Protein AF-A0A1F4QVZ3-F1 (afdb_monomer_lite)

Sequence (287 aa):
MLAKPVPISSASQVTNVPSGDVEAINVQAAISELDTEKEAVANKSVDTALGTSDVLYPSQKAVKSYADSKLVGLLDYRGAYNASGNTYPASGGSGDAGAVLKGDMWVISVAGILSGAAIHIGDSLIANVDTPGQTAGNWNTLNANVAYVPEDQASKDASGGYAGLTALKLNLKNVLGTIINFFSTSSTAARTWTMPDKDGTVAMTSDITGANGYVFQTGGITLNGQIGVTVTHNKGDTSYLVKISPTGLTALGKVGDIAYVKSANTVVVYNSGQANLSADVELSAIA

Radius of gyration: 54.88 Å; chains: 1; bounding box: 119×47×148 Å

pLDDT: mean 82.8, std 15.23, range [45.38, 97.94]

Secondary structure (DSSP, 8-state):
-PPPPPPP-SGGG-----TT----SSHHHHHHHHHHHS--GGGEE--SS----SS-EE-HHHHHHHHHHHHTT--EEEEEEEGGGS---SS-SSSGGG---TTEEEEEEE-EEETTEEE-TT-EEEESSSS-TT-GGGEEEE--SPP-----GGGB-TTSSBTT-TT----EE-TTS--EE------SS----PPP-TTS--S-GGG-TT-TT-EEEEEEEEE-GGG-EEEE----SS-EEEEEEE----TT-----EEEEE-SSEEEEEESS-SSEEEEEEEEE--

Foldseek 3Di:
DPDDDDPDDDPVPPPDAPPPGQPDPDDVSSVVVVVVPDLDPVLEDCALPDDPDPRHDYDPNSPVSVVVVVCAQAADEQEEDECAVQADDCASDPDDRRWNAFNYKHAYCHWHAHPNRTGDHGKIKGAHHTSLGSDPVRIDIGDPDPPPPPDPVVQADPVRHGDDPVPPQPQPADPVRPDGDDDDDPDPDDDDDFAADPVRDTPCCVVVPPDAFAWQDKDKDWAAAAVWDKDFAQQQAQQKDKDKAWPDDDPPWDQADWDWDGDRGIITIHTNTHGRTMIMMTITGHD

Structure (mmCIF, N/CA/C/O backbone):
data_AF-A0A1F4QVZ3-F1
#
_entry.id   AF-A0A1F4QVZ3-F1
#
loop_
_atom_site.group_PDB
_atom_site.id
_atom_site.type_symbol
_atom_site.label_atom_id
_atom_site.label_alt_id
_atom_site.label_comp_id
_atom_site.label_asym_id
_atom_site.label_entity_id
_atom_site.label_seq_id
_atom_site.pdbx_PDB_ins_code
_atom_site.Cartn_x
_atom_site.Cartn_y
_atom_site.Cartn_z
_atom_site.occupancy
_atom_site.B_iso_or_equiv
_atom_site.auth_seq_id
_atom_site.auth_comp_id
_atom_site.auth_asym_id
_atom_site.auth_atom_id
_atom_site.pdbx_PDB_model_num
ATOM 1 N N . MET A 1 1 ? -63.976 -28.347 63.340 1.00 55.84 1 MET A N 1
ATOM 2 C CA . MET A 1 1 ? -63.175 -27.625 64.352 1.00 55.84 1 MET A CA 1
ATOM 3 C C . MET A 1 1 ? -61.773 -27.482 63.789 1.00 55.84 1 MET A C 1
ATOM 5 O O . MET A 1 1 ? -61.118 -28.499 63.619 1.00 55.84 1 MET A O 1
ATOM 9 N N . LEU A 1 2 ? -61.342 -26.275 63.408 1.00 48.34 2 LEU A N 1
ATOM 10 C CA . LEU A 1 2 ? -59.930 -26.064 63.081 1.00 48.34 2 LEU A CA 1
ATOM 11 C C . LEU A 1 2 ? -59.135 -26.154 64.386 1.00 48.34 2 LEU A C 1
ATOM 13 O O . LEU A 1 2 ? -59.463 -25.459 65.348 1.00 48.34 2 LEU A O 1
ATOM 17 N N . ALA A 1 3 ? -58.141 -27.040 64.435 1.00 62.50 3 ALA A N 1
ATOM 18 C CA . ALA A 1 3 ? -57.224 -27.113 65.562 1.00 62.50 3 ALA A CA 1
ATOM 19 C C . ALA A 1 3 ? -56.530 -25.753 65.710 1.00 62.50 3 ALA A C 1
ATOM 21 O O . ALA A 1 3 ? -55.955 -25.231 64.753 1.00 62.50 3 ALA A O 1
ATOM 22 N N . LYS A 1 4 ? -56.642 -25.155 66.898 1.00 69.50 4 LYS A N 1
ATOM 23 C CA . LYS A 1 4 ? -55.981 -23.889 67.212 1.00 69.50 4 LYS A CA 1
ATOM 24 C C . LYS A 1 4 ? -54.465 -24.102 67.068 1.00 69.50 4 LYS A C 1
ATOM 26 O O . LYS A 1 4 ? -53.973 -25.081 67.633 1.00 69.50 4 LYS A O 1
ATOM 31 N N . PRO A 1 5 ? -53.733 -23.239 66.337 1.00 71.19 5 PRO A N 1
ATOM 32 C CA . PRO A 1 5 ? -52.287 -23.375 66.198 1.00 71.19 5 PRO A CA 1
ATOM 33 C C . PRO A 1 5 ? -51.627 -23.464 67.576 1.00 71.19 5 PRO A C 1
ATOM 35 O O . PRO A 1 5 ? -51.929 -22.654 68.459 1.00 71.19 5 PRO A O 1
ATOM 38 N N . VAL A 1 6 ? -50.768 -24.467 67.770 1.00 75.75 6 VAL A N 1
ATOM 39 C CA . VAL A 1 6 ? -49.993 -24.626 69.005 1.00 75.75 6 VAL A CA 1
ATOM 40 C C . VAL A 1 6 ? -48.978 -23.481 69.058 1.00 75.75 6 VAL A C 1
ATOM 42 O O . VAL A 1 6 ? -48.233 -23.307 68.092 1.00 75.75 6 VAL A O 1
ATOM 45 N N . PRO A 1 7 ? -48.950 -22.674 70.133 1.00 75.75 7 PRO A N 1
ATOM 46 C CA . PRO A 1 7 ? -47.943 -21.636 70.292 1.00 75.75 7 PRO A CA 1
ATOM 47 C C . PRO A 1 7 ? -46.543 -22.249 70.250 1.00 75.75 7 PRO A C 1
ATOM 49 O O . PRO A 1 7 ? -46.303 -23.295 70.853 1.00 75.75 7 PRO A O 1
ATOM 52 N N . ILE A 1 8 ? -45.618 -21.586 69.560 1.00 72.50 8 ILE A N 1
ATOM 53 C CA . ILE A 1 8 ? -44.202 -21.953 69.585 1.00 72.50 8 ILE A CA 1
ATOM 54 C C . ILE A 1 8 ? -43.724 -21.793 71.035 1.00 72.50 8 ILE A C 1
ATOM 56 O O . ILE A 1 8 ? -43.847 -20.719 71.619 1.00 72.50 8 ILE A O 1
ATOM 60 N N . SER A 1 9 ? -43.249 -22.884 71.627 1.00 76.25 9 SER A N 1
ATOM 61 C CA . SER A 1 9 ? -42.946 -23.012 73.059 1.00 76.25 9 SER A CA 1
ATOM 62 C C . SER A 1 9 ? -41.460 -23.235 73.359 1.00 76.25 9 SER A C 1
ATOM 64 O O . SER A 1 9 ? -41.056 -23.160 74.517 1.00 76.25 9 SER A O 1
ATOM 66 N N . SER A 1 10 ? -40.630 -23.474 72.338 1.00 69.81 10 SER A N 1
ATOM 67 C CA . SER A 1 10 ? -39.171 -23.545 72.461 1.00 69.81 10 SER A CA 1
ATOM 68 C C . SER A 1 10 ? -38.467 -23.108 71.173 1.00 69.81 10 SER A C 1
ATOM 70 O O . SER A 1 10 ? -39.038 -23.189 70.084 1.00 69.81 10 SER A O 1
ATOM 72 N N . ALA A 1 11 ? -37.206 -22.673 71.286 1.00 62.31 11 ALA A N 1
ATOM 73 C CA . ALA A 1 11 ? -36.385 -22.268 70.139 1.00 62.31 11 ALA A CA 1
ATOM 74 C C . ALA A 1 11 ? -36.205 -23.404 69.112 1.00 62.31 11 ALA A C 1
ATOM 76 O O . ALA A 1 11 ? -36.190 -23.158 67.914 1.00 62.31 11 ALA A O 1
ATOM 77 N N . SER A 1 12 ? -36.194 -24.663 69.568 1.00 68.00 12 SER A N 1
ATOM 78 C CA . SER A 1 12 ? -36.119 -25.854 68.707 1.00 68.00 12 SER A CA 1
ATOM 79 C C . SER A 1 12 ? -37.333 -26.036 67.782 1.00 68.00 12 SER A C 1
ATOM 81 O O . SER A 1 12 ? -37.278 -26.863 66.875 1.00 68.00 12 SER A O 1
ATOM 83 N N . GLN A 1 13 ? -38.437 -25.317 68.018 1.00 75.69 13 GLN A N 1
ATOM 84 C CA . GLN A 1 13 ? -39.631 -25.330 67.165 1.00 75.69 13 GLN A CA 1
ATOM 85 C C . GLN A 1 13 ? -39.601 -24.232 66.084 1.00 75.69 13 GLN A C 1
ATOM 87 O O . GLN A 1 13 ? -40.502 -24.179 65.247 1.00 75.69 13 GLN A O 1
ATOM 92 N N . VAL A 1 14 ? -38.579 -23.367 66.082 1.00 70.75 14 VAL A N 1
ATOM 93 C CA . VAL A 1 14 ? -38.335 -22.377 65.026 1.00 70.75 14 VAL A CA 1
ATOM 94 C C . VAL A 1 14 ? -37.563 -23.062 63.901 1.00 70.75 14 VAL A C 1
ATOM 96 O O . VAL A 1 14 ? -36.369 -23.311 64.004 1.00 70.75 14 VAL A O 1
ATOM 99 N N . THR A 1 15 ? -38.256 -23.397 62.814 1.00 72.31 15 THR A N 1
ATOM 100 C CA . THR A 1 15 ? -37.663 -24.111 61.669 1.00 72.31 15 THR A CA 1
ATOM 101 C C . THR A 1 15 ? -36.992 -23.188 60.651 1.00 72.31 15 THR A C 1
ATOM 103 O O . THR A 1 15 ? -36.360 -23.673 59.719 1.00 72.31 15 THR A O 1
ATOM 106 N N . ASN A 1 16 ? -37.151 -21.869 60.795 1.00 68.75 16 ASN A N 1
ATOM 107 C CA . ASN A 1 16 ? -36.497 -20.867 59.959 1.00 68.75 16 ASN A CA 1
ATOM 108 C C . ASN A 1 16 ? -35.381 -20.206 60.775 1.00 68.75 16 ASN A C 1
ATOM 110 O O . ASN A 1 16 ? -35.641 -19.249 61.503 1.00 68.75 16 ASN A O 1
ATOM 114 N N . VAL A 1 17 ? -34.171 -20.756 60.695 1.00 66.94 17 VAL A N 1
ATOM 115 C CA . VAL A 1 17 ? -32.970 -20.177 61.311 1.00 66.94 17 VAL A CA 1
ATOM 116 C C . VAL A 1 17 ? -32.340 -19.220 60.285 1.00 66.94 17 VAL A C 1
ATOM 118 O O . VAL A 1 17 ? -32.079 -19.655 59.161 1.00 66.94 17 VAL A O 1
ATOM 121 N N . PRO A 1 18 ? -32.155 -17.924 60.601 1.00 70.44 18 PRO A N 1
ATOM 122 C CA . PRO A 1 18 ? -31.388 -16.995 59.774 1.00 70.44 18 PRO A CA 1
ATOM 123 C C . PRO A 1 18 ? -29.976 -17.517 59.480 1.00 70.44 18 PRO A C 1
ATOM 125 O O . PRO A 1 18 ? -29.417 -18.312 60.232 1.00 70.44 18 PRO A O 1
ATOM 128 N N . SER A 1 19 ? -29.393 -17.070 58.369 1.00 69.38 19 SER A N 1
ATOM 129 C CA . SER A 1 19 ? -28.000 -17.376 58.036 1.00 69.38 19 SER A CA 1
ATOM 130 C C . SER A 1 19 ? -27.074 -16.668 59.028 1.00 69.38 19 SER A C 1
ATOM 132 O O . SER A 1 19 ? -26.807 -15.490 58.838 1.00 69.38 19 SER A O 1
ATOM 134 N N . GLY A 1 20 ? -26.580 -17.385 60.038 1.00 69.56 20 GLY A N 1
ATOM 135 C CA . GLY A 1 20 ? -25.756 -16.815 61.115 1.00 69.56 20 GLY A CA 1
ATOM 136 C C . GLY A 1 20 ? -25.850 -17.566 62.444 1.00 69.56 20 GLY A C 1
ATOM 137 O O . GLY A 1 20 ? -24.970 -17.400 63.278 1.00 69.56 20 GLY A O 1
ATOM 138 N N . ASP A 1 21 ? -26.855 -18.444 62.588 1.00 70.25 21 ASP A N 1
ATOM 139 C CA . ASP A 1 21 ? -27.358 -18.928 63.882 1.00 70.25 21 ASP A CA 1
ATOM 140 C C . ASP A 1 21 ? -27.895 -17.762 64.740 1.00 70.25 21 ASP A C 1
ATOM 142 O O . ASP A 1 21 ? -27.495 -16.617 64.593 1.00 70.25 21 ASP A O 1
ATOM 146 N N . VAL A 1 22 ? -28.902 -18.011 65.581 1.00 73.31 22 VAL A N 1
ATOM 147 C CA . VAL A 1 22 ? -29.503 -16.945 66.405 1.00 73.31 22 VAL A CA 1
ATOM 148 C C . VAL A 1 22 ? -28.825 -16.958 67.768 1.00 73.31 22 VAL A C 1
ATOM 150 O O . VAL A 1 22 ? -29.136 -17.823 68.589 1.00 73.31 22 VAL A O 1
ATOM 153 N N . GLU A 1 23 ? -27.930 -16.005 68.029 1.00 78.62 23 GLU A N 1
ATOM 154 C CA . GLU A 1 23 ? -27.305 -15.826 69.349 1.00 78.62 23 GLU A CA 1
ATOM 155 C C . GLU A 1 23 ? -28.261 -15.129 70.337 1.00 78.62 23 GLU A C 1
ATOM 157 O O . GLU A 1 23 ? -28.070 -15.139 71.560 1.00 78.62 23 GLU A O 1
ATOM 162 N N . ALA A 1 24 ? -29.343 -14.526 69.837 1.00 82.56 24 ALA A N 1
ATOM 163 C CA . ALA A 1 24 ? -30.337 -13.868 70.663 1.00 82.56 24 ALA A CA 1
ATOM 164 C C . ALA A 1 24 ? -31.128 -14.811 71.590 1.00 82.56 24 ALA A C 1
ATOM 166 O O . ALA A 1 24 ? -31.865 -15.707 71.182 1.00 82.56 24 ALA A O 1
ATOM 167 N N . ILE A 1 25 ? -31.111 -14.480 72.882 1.00 85.69 25 ILE A N 1
ATOM 168 C CA . ILE A 1 25 ? -31.817 -15.211 73.948 1.00 85.69 25 ILE A CA 1
ATOM 169 C C . ILE A 1 25 ? -33.280 -14.776 74.162 1.00 85.69 25 ILE A C 1
ATOM 171 O O . ILE A 1 25 ? -33.965 -15.292 75.045 1.00 85.69 25 ILE A O 1
ATOM 175 N N . ASN A 1 26 ? -33.767 -13.782 73.413 1.00 83.81 26 ASN A N 1
ATOM 176 C CA . ASN A 1 26 ? -35.145 -13.293 73.494 1.00 83.81 26 ASN A CA 1
ATOM 177 C C . ASN A 1 26 ? -35.624 -12.700 72.157 1.00 83.81 26 ASN A C 1
ATOM 179 O O . ASN A 1 26 ? -34.825 -12.406 71.272 1.00 83.81 26 ASN A O 1
ATOM 183 N N . VAL A 1 27 ? -36.940 -12.490 72.030 1.00 83.62 27 VAL A N 1
ATOM 184 C CA . VAL A 1 27 ? -37.578 -12.016 70.786 1.00 83.62 27 VAL A CA 1
ATOM 185 C C . VAL A 1 27 ? -37.054 -10.649 70.346 1.00 83.62 27 VAL A C 1
ATOM 187 O O . VAL A 1 27 ? -36.832 -10.436 69.159 1.00 83.62 27 VAL A O 1
ATOM 190 N N . GLN A 1 28 ? -36.841 -9.723 71.284 1.00 87.94 28 GLN A N 1
ATOM 191 C CA . GLN A 1 28 ? -36.381 -8.378 70.945 1.00 87.94 28 GLN A CA 1
ATOM 192 C C . GLN A 1 28 ? -34.948 -8.395 70.403 1.00 87.94 28 GLN A C 1
ATOM 194 O O . GLN A 1 28 ? -34.665 -7.722 69.415 1.00 87.94 28 GLN A O 1
ATOM 199 N N . ALA A 1 29 ? -34.071 -9.186 71.021 1.00 85.38 29 ALA A N 1
ATOM 200 C CA . ALA A 1 29 ? -32.702 -9.388 70.571 1.00 85.38 29 ALA A CA 1
ATOM 201 C C . ALA A 1 29 ? -32.662 -10.085 69.203 1.00 85.38 29 ALA A C 1
ATOM 203 O O . ALA A 1 29 ? -31.920 -9.641 68.336 1.00 85.38 29 ALA A O 1
ATOM 204 N N . ALA A 1 30 ? -33.522 -11.083 68.969 1.00 83.44 30 ALA A N 1
ATOM 205 C CA . ALA A 1 30 ? -33.565 -11.812 67.699 1.00 83.44 30 ALA A CA 1
ATOM 206 C C . ALA A 1 30 ? -34.008 -10.911 66.537 1.00 83.44 30 ALA A C 1
ATOM 208 O O . ALA A 1 30 ? -33.510 -11.025 65.421 1.00 83.44 30 ALA A O 1
ATOM 209 N N . ILE A 1 31 ? -34.925 -9.976 66.804 1.00 84.94 31 ILE A N 1
ATOM 210 C CA . ILE A 1 31 ? -35.331 -8.961 65.826 1.00 84.94 31 ILE A CA 1
ATOM 211 C C . ILE A 1 31 ? -34.167 -8.010 65.512 1.00 84.94 31 ILE A C 1
ATOM 213 O O . ILE A 1 31 ? -33.954 -7.695 64.346 1.00 84.94 31 ILE A O 1
ATOM 217 N N . SER A 1 32 ? -33.416 -7.555 66.521 1.00 86.62 32 SER A N 1
ATOM 218 C CA . SER A 1 32 ? -32.280 -6.640 66.329 1.00 86.62 32 SER A CA 1
ATOM 219 C C . SER A 1 32 ? -31.093 -7.288 65.611 1.00 86.62 32 SER A C 1
ATOM 221 O O . SER A 1 32 ? -30.463 -6.645 64.775 1.00 86.62 32 SER A O 1
ATOM 223 N N . GLU A 1 33 ? -30.803 -8.549 65.918 1.00 86.56 33 GLU A N 1
ATOM 224 C CA . GLU A 1 33 ? -29.776 -9.354 65.249 1.00 86.56 33 GLU A CA 1
ATOM 225 C C . GLU A 1 33 ? -30.101 -9.505 63.757 1.00 86.56 33 GLU A C 1
ATOM 227 O O . GLU A 1 33 ? -29.330 -9.064 62.907 1.00 86.56 33 GLU A O 1
ATOM 232 N N . LEU A 1 34 ? -31.318 -9.957 63.436 1.00 84.50 34 LEU A N 1
ATOM 233 C CA . LEU A 1 34 ? -31.791 -10.080 62.055 1.00 84.50 34 LEU A CA 1
ATOM 234 C C . LEU A 1 34 ? -31.784 -8.741 61.291 1.00 84.50 34 LEU A C 1
ATOM 236 O O . LEU A 1 34 ? -31.535 -8.708 60.086 1.00 84.50 34 LEU A O 1
ATOM 240 N N . ASP A 1 35 ? -32.082 -7.629 61.970 1.00 85.50 35 ASP A N 1
ATOM 241 C CA . ASP A 1 35 ? -32.039 -6.283 61.380 1.00 85.50 35 ASP A CA 1
ATOM 242 C C . ASP A 1 35 ? -30.607 -5.824 61.065 1.00 85.50 35 ASP A C 1
ATOM 244 O O . ASP A 1 35 ? -30.411 -5.054 60.127 1.00 85.50 35 ASP A O 1
ATOM 248 N N . THR A 1 36 ? -29.624 -6.324 61.819 1.00 84.62 36 THR A N 1
ATOM 249 C CA . THR A 1 36 ? -28.197 -6.010 61.657 1.00 84.62 36 THR A CA 1
ATOM 250 C C . THR A 1 36 ? -27.553 -6.843 60.549 1.00 84.62 36 THR A C 1
ATOM 252 O O . THR A 1 36 ? -26.732 -6.328 59.796 1.00 84.62 36 THR A O 1
ATOM 255 N N . GLU A 1 37 ? -27.923 -8.118 60.430 1.00 84.62 37 GLU A N 1
ATOM 256 C CA . GLU A 1 37 ? -27.329 -9.040 59.451 1.00 84.62 37 GLU A CA 1
ATOM 257 C C . GLU A 1 37 ? -27.886 -8.878 58.035 1.00 84.62 37 GLU A C 1
ATOM 259 O O . GLU A 1 37 ? -27.214 -9.194 57.051 1.00 84.62 37 GLU A O 1
ATOM 264 N N . LYS A 1 38 ? -29.128 -8.402 57.900 1.00 85.31 38 LYS A N 1
ATOM 265 C CA . LYS A 1 38 ? -29.750 -8.245 56.583 1.00 85.31 38 LYS A CA 1
ATOM 266 C C . LYS A 1 38 ? -29.088 -7.122 55.776 1.00 85.31 38 LYS A C 1
ATOM 268 O O . LYS A 1 38 ? -28.801 -6.038 56.283 1.00 85.31 38 LYS A O 1
ATOM 273 N N . GLU A 1 39 ? -28.976 -7.322 54.464 1.00 90.06 39 GLU A N 1
ATOM 274 C CA . GLU A 1 39 ? -28.639 -6.229 53.550 1.00 90.06 39 GLU A CA 1
ATOM 275 C C . GLU A 1 39 ? -29.751 -5.167 53.556 1.00 90.06 39 GLU A C 1
ATOM 277 O O . GLU A 1 39 ? -30.915 -5.429 53.228 1.00 90.06 39 GLU A O 1
ATOM 282 N N . ALA A 1 40 ? -29.399 -3.938 53.927 1.00 91.00 40 ALA A N 1
ATOM 283 C CA . ALA A 1 40 ? -30.351 -2.841 53.976 1.00 91.00 40 ALA A CA 1
ATOM 284 C C . ALA A 1 40 ? -30.718 -2.373 52.561 1.00 91.00 40 ALA A C 1
ATOM 286 O O . ALA A 1 40 ? -29.899 -1.775 51.873 1.00 91.00 40 ALA A O 1
ATOM 287 N N . VAL A 1 41 ? -31.988 -2.527 52.164 1.00 92.44 41 VAL A N 1
ATOM 288 C CA . VAL A 1 41 ? -32.506 -2.081 50.850 1.00 92.44 41 VAL A CA 1
ATOM 289 C C . VAL A 1 41 ? -32.176 -0.611 50.544 1.00 92.44 41 VAL A C 1
ATOM 291 O O . VAL A 1 41 ? -31.971 -0.262 49.384 1.00 92.44 41 VAL A O 1
ATOM 294 N N . ALA A 1 42 ? -32.084 0.241 51.571 1.00 93.62 42 ALA A N 1
ATOM 295 C CA . ALA A 1 42 ? -31.692 1.646 51.446 1.00 93.62 42 ALA A CA 1
ATOM 296 C C . ALA A 1 42 ? -30.255 1.852 50.921 1.00 93.62 42 ALA A C 1
ATOM 298 O O . ALA A 1 42 ? -29.975 2.885 50.319 1.00 93.62 42 ALA A O 1
ATOM 299 N N . ASN A 1 43 ? -29.366 0.872 51.100 1.00 95.00 43 ASN A N 1
ATOM 300 C CA . ASN A 1 43 ? -27.979 0.906 50.630 1.00 95.00 43 ASN A CA 1
ATOM 301 C C . ASN A 1 43 ? -27.829 0.406 49.182 1.00 95.00 43 ASN A C 1
ATOM 303 O O . ASN A 1 43 ? -26.737 0.458 48.611 1.00 95.00 43 ASN A O 1
ATOM 307 N N . LYS A 1 44 ? -28.918 -0.059 48.557 1.00 96.31 44 LYS A N 1
ATOM 308 C CA . LYS A 1 44 ? -28.911 -0.456 47.151 1.00 96.31 44 LYS A CA 1
ATOM 309 C C . LYS A 1 44 ? -28.770 0.773 46.257 1.00 96.31 44 LYS A C 1
ATOM 311 O O . LYS A 1 44 ? -29.688 1.582 46.143 1.00 96.31 44 LYS A O 1
ATOM 316 N N . SER A 1 45 ? -27.655 0.861 45.542 1.00 96.44 45 SER A N 1
ATOM 317 C CA . SER A 1 45 ? -27.394 1.938 44.592 1.00 96.44 45 SER A CA 1
ATOM 318 C C . SER A 1 45 ? -27.822 1.572 43.167 1.00 96.44 45 SER A C 1
ATOM 320 O O . SER A 1 45 ? -27.583 0.468 42.666 1.00 96.44 45 SER A O 1
ATOM 322 N N . VAL A 1 46 ? -28.449 2.527 42.483 1.00 95.75 46 VAL A N 1
ATOM 323 C CA . VAL A 1 46 ? -28.718 2.479 41.034 1.00 95.75 46 VAL A CA 1
ATOM 324 C C . VAL A 1 46 ? -27.820 3.436 40.250 1.00 95.75 46 VAL A C 1
ATOM 326 O O . VAL A 1 46 ? -27.992 3.567 39.040 1.00 95.75 46 VAL A O 1
ATOM 329 N N . ASP A 1 47 ? -26.876 4.088 40.930 1.00 94.81 47 ASP A N 1
ATOM 330 C CA . ASP A 1 47 ? -25.927 4.996 40.301 1.00 94.81 47 ASP A CA 1
ATOM 331 C C . ASP A 1 47 ? -24.970 4.218 39.394 1.00 94.81 47 ASP A C 1
ATOM 333 O O . ASP A 1 47 ? -24.373 3.218 39.790 1.00 94.81 47 ASP A O 1
ATOM 337 N N . THR A 1 48 ? -24.837 4.679 38.157 1.00 94.62 48 THR A N 1
ATOM 338 C CA . THR A 1 48 ? -23.941 4.100 37.157 1.00 94.62 48 THR A CA 1
ATOM 339 C C . THR A 1 48 ? -22.501 4.571 37.328 1.00 94.62 48 THR A C 1
ATOM 341 O O . THR A 1 48 ? -21.599 3.977 36.748 1.00 94.62 48 THR A O 1
ATOM 344 N N . ALA A 1 49 ? -22.253 5.628 38.103 1.00 93.06 49 ALA A N 1
ATOM 345 C CA . ALA A 1 49 ? -20.914 5.999 38.532 1.00 93.06 49 ALA A CA 1
ATOM 346 C C . ALA A 1 49 ? -20.543 5.175 39.774 1.00 93.06 49 ALA A C 1
ATOM 348 O O . ALA A 1 49 ? -20.811 5.574 40.905 1.00 93.06 49 ALA A O 1
ATOM 349 N N . LEU A 1 50 ? -19.939 4.000 39.565 1.00 92.00 50 LEU A N 1
ATOM 350 C CA . LEU A 1 50 ? -19.481 3.175 40.684 1.00 92.00 50 LEU A CA 1
ATOM 351 C C . LEU A 1 50 ? -18.433 3.950 41.500 1.00 92.00 50 LEU A C 1
ATOM 353 O O . LEU A 1 50 ? -17.403 4.366 40.969 1.00 92.00 50 LEU A O 1
ATOM 357 N N . GLY A 1 51 ? -18.735 4.175 42.779 1.00 89.88 51 GLY A N 1
ATOM 358 C CA . GLY A 1 51 ? -17.848 4.837 43.736 1.00 89.88 51 GLY A CA 1
ATOM 359 C C . GLY A 1 51 ? -17.011 3.847 44.551 1.00 89.88 51 GLY A C 1
ATOM 360 O O . GLY A 1 51 ? -16.994 2.651 44.279 1.00 89.88 51 GLY A O 1
ATOM 361 N N . THR A 1 52 ? -16.348 4.345 45.593 1.00 93.00 52 THR A N 1
ATOM 362 C CA . THR A 1 52 ? -15.511 3.562 46.525 1.00 93.00 52 THR A CA 1
ATOM 363 C C . THR A 1 52 ? -16.193 3.355 47.884 1.00 93.00 52 THR A C 1
ATOM 365 O O . THR A 1 52 ? -15.538 3.406 48.919 1.00 93.00 52 THR A O 1
ATOM 368 N N . SER A 1 53 ? -17.525 3.260 47.911 1.00 93.69 53 SER A N 1
ATOM 369 C CA . SER A 1 53 ? -18.282 3.136 49.163 1.00 93.69 53 SER A CA 1
ATOM 370 C C . SER A 1 53 ? -18.190 1.718 49.722 1.00 93.69 53 SER A C 1
ATOM 372 O O . SER A 1 53 ? -18.457 0.770 48.993 1.00 93.69 53 SER A O 1
ATOM 374 N N . ASP A 1 54 ? -17.929 1.599 51.025 1.00 92.25 54 ASP A N 1
ATOM 375 C CA . ASP A 1 54 ? -18.036 0.331 51.765 1.00 92.25 54 ASP A CA 1
ATOM 376 C C . ASP A 1 54 ? -19.464 0.061 52.287 1.00 92.25 54 ASP A C 1
ATOM 378 O O . ASP A 1 54 ? -19.721 -0.962 52.915 1.00 92.25 54 ASP A O 1
ATOM 382 N N . VAL A 1 55 ? -20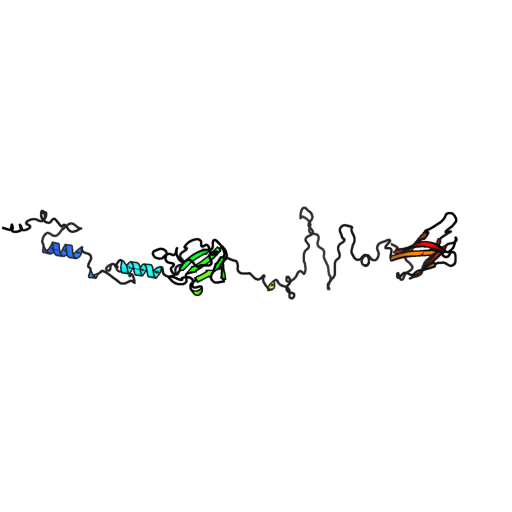.402 0.992 52.063 1.00 92.50 55 VAL A N 1
ATOM 383 C CA . VAL A 1 55 ? -21.789 0.918 52.563 1.00 92.50 55 VAL A CA 1
ATOM 384 C C . VAL A 1 55 ? -22.769 0.602 51.439 1.00 92.50 55 VAL A C 1
ATOM 386 O O . VAL A 1 55 ? -23.691 -0.191 51.623 1.00 92.50 55 VAL A O 1
ATOM 389 N N . LEU A 1 56 ? -22.599 1.243 50.281 1.00 95.56 56 LEU A N 1
ATOM 390 C CA . LEU A 1 56 ? -23.497 1.078 49.144 1.00 95.56 56 LEU A CA 1
ATOM 391 C C . LEU A 1 56 ? -23.105 -0.133 48.301 1.00 95.56 56 LEU A C 1
ATOM 393 O O . LEU A 1 56 ? -21.944 -0.291 47.938 1.00 95.56 56 LEU A O 1
ATOM 397 N N . TYR A 1 57 ? -24.099 -0.910 47.879 1.00 94.31 57 TYR A N 1
ATOM 398 C CA . TYR A 1 57 ? -23.913 -2.000 46.924 1.00 94.31 57 TYR A CA 1
ATOM 399 C C . TYR A 1 57 ? -24.662 -1.699 45.617 1.00 94.31 57 TYR A C 1
ATOM 401 O O . TYR A 1 57 ? -25.839 -1.315 45.640 1.00 94.31 57 TYR A O 1
ATOM 409 N N . PRO A 1 58 ? -24.017 -1.831 44.445 1.00 96.44 58 PRO A N 1
ATOM 410 C CA . PRO A 1 58 ? -24.648 -1.486 43.183 1.00 96.44 58 PRO A CA 1
ATOM 411 C C . PRO A 1 58 ? -25.632 -2.572 42.736 1.00 96.44 58 PRO A C 1
ATOM 413 O O . PRO A 1 58 ? -25.411 -3.771 42.890 1.00 96.44 58 PRO A O 1
ATOM 416 N N . SER A 1 59 ? -26.726 -2.158 42.107 1.00 96.38 59 SER A N 1
ATOM 417 C CA . SER A 1 59 ? -27.590 -3.080 41.369 1.00 96.38 59 SER A CA 1
ATOM 418 C C . SER A 1 59 ? -26.869 -3.657 40.142 1.00 96.38 59 SER A C 1
ATOM 420 O O . SER A 1 59 ? -26.013 -3.000 39.551 1.00 96.38 59 SER A O 1
ATOM 422 N N . GLN A 1 60 ? -27.277 -4.842 39.670 1.00 97.25 60 GLN A N 1
ATOM 423 C CA . GLN A 1 60 ? -26.764 -5.408 38.409 1.00 97.25 60 GLN A CA 1
ATOM 424 C C . GLN A 1 60 ? -26.886 -4.427 37.232 1.00 97.25 60 GLN A C 1
ATOM 426 O O . GLN A 1 60 ? -25.986 -4.341 36.403 1.00 97.25 60 GLN A O 1
ATOM 431 N N . LYS A 1 61 ? -27.974 -3.644 37.185 1.00 96.00 61 LYS A N 1
ATOM 432 C CA . LYS A 1 61 ? -28.181 -2.607 36.167 1.00 96.00 61 LYS A CA 1
ATOM 433 C C . LYS A 1 61 ? -27.115 -1.511 36.242 1.00 96.00 61 LYS A C 1
ATOM 435 O O . LYS A 1 61 ? -26.584 -1.133 35.206 1.00 96.00 61 LYS A O 1
ATOM 440 N N . ALA A 1 62 ? -26.796 -1.026 37.443 1.00 96.62 62 ALA A N 1
ATOM 441 C CA . ALA A 1 62 ? -25.750 -0.025 37.650 1.00 96.62 62 ALA A CA 1
ATOM 442 C C . ALA A 1 62 ? -24.383 -0.532 37.172 1.00 96.62 62 ALA A C 1
ATOM 444 O O . ALA A 1 62 ? -23.714 0.146 36.395 1.00 96.62 62 ALA A O 1
ATOM 445 N N . VAL A 1 63 ? -24.015 -1.756 37.569 1.00 96.56 63 VAL A N 1
ATOM 446 C CA . VAL A 1 63 ? -22.751 -2.387 37.157 1.00 96.56 63 VAL A CA 1
ATOM 447 C C . VAL A 1 63 ? -22.701 -2.602 35.646 1.00 96.56 63 VAL A C 1
ATOM 449 O O . VAL A 1 63 ? -21.694 -2.270 35.025 1.00 96.56 63 VAL A O 1
ATOM 452 N N . LYS A 1 64 ? -23.785 -3.104 35.038 1.00 94.31 64 LYS A N 1
ATOM 453 C CA . LYS A 1 64 ? -23.851 -3.314 33.587 1.00 94.31 64 LYS A CA 1
ATOM 454 C C . LYS A 1 64 ? -23.681 -1.996 32.835 1.00 94.31 64 LYS A C 1
ATOM 456 O O . LYS A 1 64 ? -22.807 -1.902 31.987 1.00 94.31 64 LYS A O 1
ATOM 461 N N . SER A 1 65 ? -24.455 -0.970 33.186 1.00 93.56 65 SER A N 1
ATOM 462 C CA . SER A 1 65 ? -24.351 0.343 32.545 1.00 93.56 65 SER A CA 1
ATOM 463 C C . SER A 1 65 ? -22.964 0.962 32.713 1.00 93.56 65 SER A C 1
ATOM 465 O O . SER A 1 65 ? -22.439 1.541 31.765 1.00 93.56 65 SER A O 1
ATOM 467 N N . TYR A 1 66 ? -22.355 0.832 33.898 1.00 94.44 66 TYR A N 1
ATOM 468 C CA . TYR A 1 66 ? -20.978 1.266 34.117 1.00 94.44 66 TYR A CA 1
ATOM 469 C C . TYR A 1 66 ? -20.021 0.553 33.158 1.00 94.44 66 TYR A C 1
ATOM 471 O O . TYR A 1 66 ? -19.302 1.223 32.420 1.00 94.44 66 TYR A O 1
ATOM 479 N N . ALA A 1 67 ? -20.039 -0.782 33.129 1.00 93.56 67 ALA A N 1
ATOM 480 C CA . ALA A 1 67 ? -19.158 -1.581 32.281 1.00 93.56 67 ALA A CA 1
ATOM 481 C C . ALA A 1 67 ? -19.366 -1.279 30.789 1.00 93.56 67 ALA A C 1
ATOM 483 O O . ALA A 1 67 ? -18.398 -0.958 30.102 1.00 93.56 67 ALA A O 1
ATOM 484 N N . ASP A 1 68 ? -20.616 -1.277 30.316 1.00 89.12 68 ASP A N 1
ATOM 485 C CA . ASP A 1 68 ? -20.966 -0.939 28.934 1.00 89.12 68 ASP A CA 1
ATOM 486 C C . ASP A 1 68 ? -20.417 0.449 28.564 1.00 89.12 68 ASP A C 1
ATOM 488 O O . ASP A 1 68 ? -19.788 0.606 27.521 1.00 89.12 68 ASP A O 1
ATOM 492 N N . SER A 1 69 ? -20.561 1.447 29.451 1.00 89.12 69 SER A N 1
ATOM 493 C CA . SER A 1 69 ? -20.061 2.809 29.208 1.00 89.12 69 SER A CA 1
ATOM 494 C C . SER A 1 69 ? -18.539 2.891 29.056 1.00 89.12 69 SER A C 1
ATOM 496 O O . SER A 1 69 ? -18.042 3.785 28.371 1.00 89.12 69 SER A O 1
ATOM 498 N N . LYS A 1 70 ? -17.785 1.976 29.683 1.00 89.94 70 LYS A N 1
ATOM 499 C CA . LYS A 1 70 ? -16.318 1.917 29.570 1.00 89.94 70 LYS A CA 1
ATOM 500 C C . LYS A 1 70 ? -15.845 1.200 28.314 1.00 89.94 70 LYS A C 1
ATOM 502 O O . LYS A 1 70 ? -14.698 1.386 27.925 1.00 89.94 70 LYS A O 1
ATOM 507 N N . LEU A 1 71 ? -16.712 0.404 27.699 1.00 87.12 71 LEU A N 1
ATOM 508 C CA . LEU A 1 71 ? -16.398 -0.418 26.535 1.00 87.12 71 LEU A CA 1
ATOM 509 C C . LEU A 1 71 ? -16.837 0.232 25.212 1.00 87.12 71 LEU A C 1
ATOM 511 O O . LEU A 1 71 ? -16.550 -0.304 24.145 1.00 87.12 71 LEU A O 1
ATOM 515 N N . VAL A 1 72 ? -17.484 1.404 25.250 1.00 83.25 72 VAL A N 1
ATOM 516 C CA . VAL A 1 72 ? -17.935 2.105 24.038 1.00 83.25 72 VAL A CA 1
ATOM 517 C C . VAL A 1 72 ? -16.751 2.557 23.183 1.00 83.25 72 VAL A C 1
ATOM 519 O O . VAL A 1 72 ? -15.930 3.370 23.609 1.00 83.25 72 VAL A O 1
ATOM 522 N N . GLY A 1 73 ? -16.721 2.100 21.929 1.00 82.94 73 GLY A N 1
ATOM 523 C CA . GLY A 1 73 ? -15.770 2.564 20.919 1.00 82.94 73 GLY A CA 1
ATOM 524 C C . GLY A 1 73 ? -14.339 2.056 21.096 1.00 82.94 73 GLY A C 1
ATOM 525 O O . GLY A 1 73 ? -13.443 2.570 20.425 1.00 82.94 73 GLY A O 1
ATOM 526 N N . LEU A 1 74 ? -14.114 1.067 21.970 1.00 92.25 74 LEU A N 1
ATOM 527 C CA . LEU A 1 74 ? -12.884 0.277 21.937 1.00 92.25 74 LEU A CA 1
ATOM 528 C C . LEU A 1 74 ? -12.828 -0.506 20.623 1.00 92.25 74 LEU A C 1
ATOM 530 O O . LEU A 1 74 ? -13.857 -0.925 20.099 1.00 92.25 74 LEU A O 1
ATOM 534 N N . LEU A 1 75 ? -11.620 -0.716 20.100 1.00 95.25 75 LEU A N 1
ATOM 535 C CA . LEU A 1 75 ? -11.447 -1.578 18.937 1.00 95.25 75 LEU A CA 1
ATOM 536 C C . LEU A 1 75 ? -11.602 -3.044 19.352 1.00 95.25 75 LEU A C 1
ATOM 538 O O . LEU A 1 75 ? -10.820 -3.537 20.167 1.00 95.25 75 LEU A O 1
ATOM 542 N N . ASP A 1 76 ? -12.582 -3.732 18.771 1.00 94.88 76 ASP A N 1
ATOM 543 C CA . ASP A 1 76 ? -12.840 -5.159 18.980 1.00 94.88 76 ASP A CA 1
ATOM 544 C C . ASP A 1 76 ? -12.517 -5.926 17.691 1.00 94.88 76 ASP A C 1
ATOM 546 O O . ASP A 1 76 ? -13.155 -5.734 16.657 1.00 94.88 76 ASP A O 1
ATOM 550 N N . TYR A 1 77 ? -11.499 -6.787 17.726 1.00 96.75 77 TYR A N 1
ATOM 551 C CA . TYR A 1 77 ? -11.120 -7.583 16.563 1.00 96.75 77 TYR A CA 1
ATOM 552 C C . TYR A 1 77 ? -12.091 -8.751 16.347 1.00 96.75 77 TYR A C 1
ATOM 554 O O . TYR A 1 77 ? -12.088 -9.738 17.081 1.00 96.75 77 TYR A O 1
ATOM 562 N N . ARG A 1 78 ? -12.872 -8.667 15.269 1.00 97.25 78 ARG A N 1
ATOM 563 C CA . ARG A 1 78 ? -13.926 -9.622 14.897 1.00 97.25 78 ARG A CA 1
ATOM 564 C C . ARG A 1 78 ? -13.466 -10.723 13.942 1.00 97.25 78 ARG A C 1
ATOM 566 O O . ARG A 1 78 ? -14.254 -11.595 13.579 1.00 97.25 78 ARG A O 1
ATOM 573 N N . GLY A 1 79 ? -12.197 -10.706 13.535 1.00 97.25 79 GLY A N 1
ATOM 574 C CA . GLY A 1 79 ? -11.611 -11.709 12.651 1.00 97.25 79 GLY A CA 1
ATOM 575 C C . GLY A 1 79 ? -11.420 -11.242 11.208 1.00 97.25 79 GLY A C 1
ATOM 576 O O . GLY A 1 79 ? -11.333 -10.051 10.906 1.00 97.25 79 GLY A O 1
ATOM 577 N N . ALA A 1 80 ? -11.324 -12.223 10.313 1.00 97.19 80 ALA A N 1
ATOM 578 C CA . ALA A 1 80 ? -11.106 -12.008 8.890 1.00 97.19 80 ALA A CA 1
ATOM 579 C C . ALA A 1 80 ? -12.418 -11.703 8.144 1.00 97.19 80 ALA A C 1
ATOM 581 O O . ALA A 1 80 ? -13.435 -12.347 8.398 1.00 97.19 80 ALA A O 1
ATOM 582 N N . TYR A 1 81 ? -12.384 -10.785 7.174 1.00 97.94 81 TYR A N 1
ATOM 583 C CA . TYR A 1 81 ? -13.522 -10.457 6.311 1.00 97.94 81 TYR A CA 1
ATOM 584 C C . TYR A 1 81 ? -13.203 -10.621 4.822 1.00 97.94 81 TYR A C 1
ATOM 586 O O . TYR A 1 81 ? -12.142 -10.219 4.345 1.00 97.94 81 TYR A O 1
ATOM 594 N N . ASN A 1 82 ? -14.149 -11.191 4.074 1.00 97.44 82 ASN A N 1
ATOM 595 C CA . ASN A 1 82 ? -14.074 -11.318 2.623 1.00 97.44 82 ASN A CA 1
ATOM 596 C C . ASN A 1 82 ? -14.856 -10.173 1.964 1.00 97.44 82 ASN A C 1
ATOM 598 O O . ASN A 1 82 ? -16.086 -10.180 1.977 1.00 97.44 82 ASN A O 1
ATOM 602 N N . ALA A 1 83 ? -14.147 -9.214 1.366 1.00 96.94 83 ALA A N 1
ATOM 603 C CA . ALA A 1 83 ? -14.754 -8.041 0.740 1.00 96.94 83 ALA A CA 1
ATOM 604 C C . ALA A 1 83 ? -15.222 -8.274 -0.709 1.00 96.94 83 ALA A C 1
ATOM 606 O O . ALA A 1 83 ? -15.785 -7.363 -1.320 1.00 96.94 83 ALA A O 1
ATOM 607 N N . SER A 1 84 ? -15.026 -9.467 -1.286 1.00 97.06 84 SER A N 1
ATOM 608 C CA . SER A 1 84 ? -15.341 -9.721 -2.701 1.00 97.06 84 SER A CA 1
ATOM 609 C C . SER A 1 84 ? -16.837 -9.633 -3.027 1.00 97.06 84 SER A C 1
ATOM 611 O O . SER A 1 84 ? -17.202 -9.460 -4.188 1.00 97.06 84 SER A O 1
ATOM 613 N N . GLY A 1 85 ? -17.703 -9.703 -2.009 1.00 95.75 85 GLY A N 1
ATOM 614 C CA . GLY A 1 85 ? -19.156 -9.591 -2.143 1.00 95.75 85 GLY A CA 1
ATOM 615 C C . GLY A 1 85 ? -19.702 -8.170 -2.336 1.00 95.75 85 GLY A C 1
ATOM 616 O O . GLY A 1 85 ? -20.905 -8.030 -2.526 1.00 95.75 85 GLY A O 1
ATOM 617 N N . ASN A 1 86 ? -18.863 -7.125 -2.290 1.00 95.88 86 ASN A N 1
ATOM 618 C CA . ASN A 1 86 ? -19.287 -5.715 -2.357 1.00 95.88 86 ASN A CA 1
ATOM 619 C C . ASN A 1 86 ? -20.383 -5.342 -1.345 1.00 95.88 86 ASN A C 1
ATOM 621 O O . ASN A 1 86 ? -21.329 -4.609 -1.631 1.00 95.88 86 ASN A O 1
ATOM 625 N N . THR A 1 87 ? -20.236 -5.862 -0.135 1.00 96.38 87 THR A N 1
ATOM 626 C CA . THR A 1 87 ? -21.078 -5.540 1.012 1.00 96.38 87 THR A CA 1
ATOM 627 C C . THR A 1 87 ? -20.183 -5.297 2.207 1.00 96.38 87 THR A C 1
ATOM 629 O O . THR A 1 87 ? -19.129 -5.911 2.313 1.00 96.38 87 THR A O 1
ATOM 632 N N . TYR A 1 88 ? -20.603 -4.436 3.116 1.00 97.62 88 TYR A N 1
ATOM 633 C CA . TYR A 1 88 ? -20.033 -4.363 4.450 1.00 97.62 88 TYR A CA 1
ATOM 634 C C . TYR A 1 88 ? -20.585 -5.492 5.343 1.00 97.62 88 TYR A C 1
ATOM 636 O O . TYR A 1 88 ? -21.673 -6.013 5.060 1.00 97.62 88 TYR A O 1
ATOM 644 N N . PRO A 1 89 ? -19.893 -5.873 6.434 1.00 97.31 89 PRO A N 1
ATOM 645 C CA . PRO A 1 89 ? -20.412 -6.822 7.412 1.00 97.31 89 PRO A CA 1
ATOM 646 C C . PRO A 1 89 ? -21.805 -6.421 7.921 1.00 97.31 89 PRO A C 1
ATOM 648 O O . PRO A 1 89 ? -22.013 -5.310 8.403 1.00 97.31 89 PRO A O 1
ATOM 651 N N . ALA A 1 90 ? -22.764 -7.343 7.824 1.00 95.88 90 ALA A N 1
ATOM 652 C CA . ALA A 1 90 ? -24.107 -7.182 8.389 1.00 95.88 90 ALA A CA 1
ATOM 653 C C . ALA A 1 90 ? -24.287 -7.945 9.716 1.00 95.88 90 ALA A C 1
ATOM 655 O O . ALA A 1 90 ? -25.264 -7.726 10.428 1.00 95.88 90 ALA A O 1
ATOM 656 N N . SER A 1 91 ? -23.352 -8.843 10.037 1.00 95.81 91 SER A N 1
ATOM 657 C CA . SER A 1 91 ? -23.349 -9.700 11.224 1.00 95.81 91 SER A CA 1
ATOM 658 C C . SER A 1 91 ? -21.916 -10.098 11.595 1.00 95.81 91 SER A C 1
ATOM 660 O O . SER A 1 91 ? -20.987 -9.877 10.818 1.00 95.81 91 SER A O 1
ATOM 662 N N . GLY A 1 92 ? -21.743 -10.752 12.745 1.00 95.50 92 GLY A N 1
ATOM 663 C CA . GLY A 1 92 ? -20.429 -11.162 13.263 1.00 95.50 92 GLY A CA 1
ATOM 664 C C . GLY A 1 92 ? -19.763 -10.102 14.146 1.00 95.50 92 GLY A C 1
ATOM 665 O O . GLY A 1 92 ? -18.590 -10.235 14.497 1.00 95.50 92 GLY A O 1
ATOM 666 N N . GLY A 1 93 ? -20.509 -9.057 14.507 1.00 95.81 93 GLY A N 1
ATOM 667 C CA . GLY A 1 93 ? -20.075 -8.039 15.453 1.00 95.81 93 GLY A CA 1
ATOM 668 C C . GLY A 1 93 ? -20.098 -8.506 16.905 1.00 95.81 93 GLY A C 1
ATOM 669 O O . GLY A 1 93 ? -20.323 -9.688 17.193 1.00 95.81 93 GLY A O 1
ATOM 670 N N . SER A 1 94 ? -19.808 -7.584 17.815 1.00 93.75 94 SER A N 1
ATOM 671 C CA . SER A 1 94 ? -19.742 -7.821 19.265 1.00 93.75 94 SER A CA 1
ATOM 672 C C . SER A 1 94 ? -21.091 -7.716 19.984 1.00 93.75 94 SER A C 1
ATOM 674 O O . SER A 1 94 ? -21.201 -8.131 21.137 1.00 93.75 94 SER A O 1
ATOM 676 N N . GLY A 1 95 ? -22.126 -7.201 19.318 1.00 92.88 95 GLY A N 1
ATOM 677 C CA . GLY A 1 95 ? -23.451 -7.021 19.900 1.00 92.88 95 GLY A CA 1
ATOM 678 C C . GLY A 1 95 ? -24.294 -8.291 19.970 1.00 92.88 95 GLY A C 1
ATOM 679 O O . GLY A 1 95 ? -23.965 -9.341 19.408 1.00 92.88 95 GLY A O 1
ATOM 680 N N . ASP A 1 96 ? -25.441 -8.166 20.637 1.00 92.94 96 ASP A N 1
ATOM 681 C CA . ASP A 1 96 ? -26.422 -9.241 20.772 1.00 92.94 96 ASP A CA 1
ATOM 682 C C . ASP A 1 96 ? -26.802 -9.825 19.401 1.00 92.94 96 ASP A C 1
ATOM 684 O O . ASP A 1 96 ? -26.986 -9.103 18.419 1.00 92.94 96 ASP A O 1
ATOM 688 N N . ALA A 1 97 ? -26.884 -11.157 19.323 1.00 95.44 97 ALA A N 1
ATOM 689 C CA . ALA A 1 97 ? -27.112 -11.906 18.081 1.00 95.44 97 ALA A CA 1
ATOM 690 C C . ALA A 1 97 ? -26.110 -11.599 16.939 1.00 95.44 97 ALA A C 1
ATOM 692 O O . ALA A 1 97 ? -26.401 -11.848 15.769 1.00 95.44 97 ALA A O 1
ATOM 693 N N . GLY A 1 98 ? -24.915 -11.093 17.267 1.00 94.75 98 GLY A N 1
ATOM 694 C CA . GLY A 1 98 ? -23.870 -10.760 16.300 1.00 94.75 98 GLY A CA 1
ATOM 695 C C . GLY A 1 98 ? -24.078 -9.416 15.605 1.00 94.75 98 GLY A C 1
ATOM 696 O O . GLY A 1 98 ? -23.518 -9.215 14.522 1.00 94.75 98 GLY A O 1
ATOM 697 N N . ALA A 1 99 ? -24.882 -8.522 16.190 1.00 96.06 99 ALA A N 1
ATOM 698 C CA . ALA A 1 99 ? -25.034 -7.153 15.718 1.00 96.06 99 ALA A CA 1
ATOM 699 C C . ALA A 1 99 ? -23.675 -6.439 15.666 1.00 96.06 99 ALA A C 1
ATOM 701 O O . ALA A 1 99 ? -22.848 -6.582 16.565 1.00 96.06 99 ALA A O 1
ATOM 702 N N . VAL A 1 100 ? -23.453 -5.668 14.601 1.00 97.12 100 VAL A N 1
ATOM 703 C CA . VAL A 1 100 ? -22.240 -4.861 14.438 1.00 97.12 100 VAL A CA 1
ATOM 704 C C . VAL A 1 100 ? -22.351 -3.598 15.282 1.00 97.12 100 VAL A C 1
ATOM 706 O O . VAL A 1 100 ? -23.266 -2.799 15.070 1.00 97.12 100 VAL A O 1
ATOM 709 N N . LEU A 1 101 ? -21.425 -3.427 16.220 1.00 95.06 101 LEU A N 1
ATOM 710 C CA . LEU A 1 101 ? -21.336 -2.271 17.106 1.00 95.06 101 LEU A CA 1
ATOM 711 C C . LEU A 1 101 ? -20.141 -1.389 16.740 1.00 95.06 101 LEU A C 1
ATOM 713 O O . LEU A 1 101 ? -19.206 -1.806 16.051 1.00 95.06 101 LEU A O 1
ATOM 717 N N . LYS A 1 102 ? -20.168 -0.140 17.199 1.00 95.25 102 LYS A N 1
ATOM 718 C CA . LYS A 1 102 ? -19.073 0.807 17.007 1.00 95.25 102 LYS A CA 1
ATOM 719 C C . LYS A 1 102 ? -17.771 0.257 17.592 1.00 95.25 102 LYS A C 1
ATOM 721 O O . LYS A 1 102 ? -17.719 -0.100 18.764 1.00 95.25 102 LYS A O 1
ATOM 726 N N . GLY A 1 103 ? -16.702 0.319 16.801 1.00 95.25 103 GLY A N 1
ATOM 727 C CA . GLY A 1 103 ? -15.379 -0.170 17.186 1.00 95.25 103 GLY A CA 1
ATOM 728 C C . GLY A 1 103 ? -15.102 -1.611 16.757 1.00 95.25 103 GLY A C 1
ATOM 729 O O . GLY A 1 103 ? -13.942 -2.019 16.767 1.00 95.25 103 GLY A O 1
ATOM 730 N N . ASP A 1 104 ? -16.110 -2.351 16.285 1.00 97.00 104 ASP A N 1
ATOM 731 C CA . ASP A 1 104 ? -15.881 -3.650 15.657 1.00 97.00 104 ASP A CA 1
ATOM 732 C C . ASP A 1 104 ? -14.963 -3.488 14.435 1.00 97.00 104 ASP A C 1
ATOM 734 O O . ASP A 1 104 ? -15.235 -2.690 13.532 1.00 97.00 104 ASP A O 1
ATOM 738 N N . MET A 1 105 ? -13.869 -4.249 14.423 1.00 97.12 105 MET A N 1
ATOM 739 C CA . MET A 1 105 ? -12.826 -4.230 13.406 1.00 97.12 105 MET A CA 1
ATOM 740 C C . MET A 1 105 ? -12.651 -5.609 12.775 1.00 97.12 105 MET A C 1
ATOM 742 O O . MET A 1 105 ? -12.449 -6.606 13.465 1.00 97.12 105 MET A O 1
ATOM 746 N N . TRP A 1 106 ? -12.590 -5.646 11.450 1.00 97.94 106 TRP A N 1
ATOM 747 C CA . TRP A 1 106 ? -12.188 -6.817 10.679 1.00 97.94 106 TRP A CA 1
ATOM 748 C C . TRP A 1 106 ? -10.892 -6.548 9.929 1.00 97.94 106 TRP A C 1
ATOM 750 O O . TRP A 1 106 ? -10.657 -5.429 9.480 1.00 97.94 106 TRP A O 1
ATOM 760 N N . VAL A 1 107 ? -10.089 -7.592 9.737 1.00 97.31 107 VAL A N 1
ATOM 761 C CA . VAL A 1 107 ? -8.967 -7.571 8.789 1.00 97.31 107 VAL A CA 1
ATOM 762 C C . VAL A 1 107 ? -9.424 -8.215 7.489 1.00 97.31 107 VAL A C 1
ATOM 764 O O . VAL A 1 107 ? -10.010 -9.297 7.489 1.00 97.31 107 VAL A O 1
ATOM 767 N N . ILE A 1 108 ? -9.166 -7.570 6.362 1.00 97.50 108 ILE A N 1
ATOM 768 C CA . ILE A 1 108 ? -9.584 -8.071 5.059 1.00 97.50 108 ILE A CA 1
ATOM 769 C C . ILE A 1 108 ? -8.709 -9.263 4.659 1.00 97.50 108 ILE A C 1
ATOM 771 O O . ILE A 1 108 ? -7.498 -9.138 4.506 1.00 97.50 108 ILE A O 1
ATOM 775 N N . SER A 1 109 ? -9.315 -10.433 4.457 1.00 96.44 109 SER A N 1
ATOM 776 C CA . SER A 1 109 ? -8.626 -11.644 3.986 1.00 96.44 109 SER A CA 1
ATOM 777 C C . SER A 1 109 ? -8.749 -11.867 2.483 1.00 96.44 109 SER A C 1
ATOM 779 O O . SER A 1 109 ? -7.933 -12.575 1.898 1.00 96.44 109 SER A O 1
ATOM 781 N N . VAL A 1 110 ? -9.752 -11.259 1.848 1.00 97.38 110 VAL A N 1
ATOM 782 C CA . VAL A 1 110 ? -9.982 -11.329 0.403 1.00 97.38 110 VAL A CA 1
ATOM 783 C C . VAL A 1 110 ? -10.353 -9.936 -0.091 1.00 97.38 110 VAL A C 1
ATOM 785 O O . VAL A 1 110 ? -11.292 -9.328 0.425 1.00 97.38 110 VAL A O 1
ATOM 788 N N . ALA A 1 111 ? -9.607 -9.447 -1.081 1.00 96.44 111 ALA A N 1
ATOM 789 C CA . ALA A 1 111 ? -9.805 -8.132 -1.683 1.00 96.44 111 ALA A CA 1
ATOM 790 C C . ALA A 1 111 ? -11.173 -8.005 -2.372 1.00 96.44 111 ALA A C 1
ATOM 792 O O . ALA A 1 111 ? -11.790 -8.994 -2.778 1.00 96.44 111 ALA A O 1
ATOM 793 N N . GLY A 1 112 ? -11.623 -6.768 -2.548 1.00 95.62 112 GLY A N 1
ATOM 794 C CA . GLY A 1 112 ? -12.885 -6.465 -3.203 1.00 95.62 112 GLY A CA 1
ATOM 795 C C . GLY A 1 112 ? -13.080 -4.975 -3.434 1.00 95.62 112 GLY A C 1
ATOM 796 O O . GLY A 1 112 ? -12.148 -4.179 -3.347 1.00 95.62 112 GLY A O 1
ATOM 797 N N . ILE A 1 113 ? -14.315 -4.601 -3.740 1.00 95.25 113 ILE A N 1
ATOM 798 C CA . ILE A 1 113 ? -14.742 -3.208 -3.852 1.00 95.25 113 ILE A CA 1
ATOM 799 C C . ILE A 1 113 ? -15.860 -3.037 -2.837 1.00 95.25 113 ILE A C 1
ATOM 801 O O . ILE A 1 113 ? -16.766 -3.858 -2.844 1.00 95.25 113 ILE A O 1
ATOM 805 N N . LEU A 1 114 ? -15.811 -2.014 -1.985 1.00 95.88 114 LEU A N 1
ATOM 806 C CA . LEU A 1 114 ? -16.887 -1.674 -1.051 1.00 95.88 114 LEU A CA 1
ATOM 807 C C . LEU A 1 114 ? -17.379 -0.262 -1.356 1.00 95.88 114 LEU A C 1
ATOM 809 O O . LEU A 1 114 ? -16.620 0.700 -1.257 1.00 95.88 114 LEU A O 1
ATOM 813 N N . SER A 1 115 ? -18.643 -0.132 -1.767 1.00 92.94 115 SER A N 1
ATOM 814 C CA . SER A 1 115 ? -19.261 1.164 -2.099 1.00 92.94 115 SER A CA 1
ATOM 815 C C . SER A 1 115 ? -18.443 2.009 -3.099 1.00 92.94 115 SER A C 1
ATOM 817 O O . SER A 1 115 ? -18.401 3.237 -3.013 1.00 92.94 115 SER A O 1
ATOM 819 N N . GLY A 1 116 ? -17.779 1.345 -4.051 1.00 90.50 116 GLY A N 1
ATOM 820 C CA . GLY A 1 116 ? -16.944 1.976 -5.080 1.00 90.50 116 GLY A CA 1
ATOM 821 C C . GLY A 1 116 ? -15.476 2.198 -4.694 1.00 90.50 116 GLY A C 1
ATOM 822 O O . GLY A 1 116 ? -14.684 2.546 -5.567 1.00 90.50 116 GLY A O 1
ATOM 823 N N . ALA A 1 117 ? -15.085 1.958 -3.439 1.00 92.00 117 A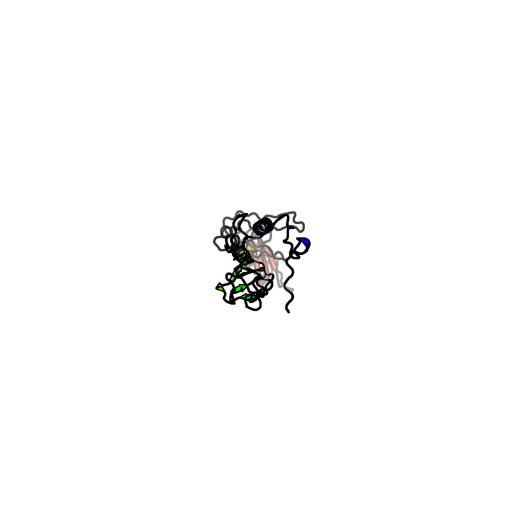LA A N 1
ATOM 824 C CA . ALA A 1 117 ? -13.691 2.013 -3.000 1.00 92.00 117 ALA A CA 1
ATOM 825 C C . ALA A 1 117 ? -13.016 0.642 -3.138 1.00 92.00 117 ALA A C 1
ATOM 827 O O . ALA A 1 117 ? -13.579 -0.371 -2.724 1.00 92.00 117 ALA A O 1
ATOM 828 N N . ALA A 1 118 ? -11.809 0.603 -3.708 1.00 93.56 118 ALA A N 1
ATOM 829 C CA . ALA A 1 118 ? -11.007 -0.617 -3.769 1.00 93.56 118 ALA A CA 1
ATOM 830 C C . ALA A 1 118 ? -10.449 -0.958 -2.380 1.00 93.56 118 ALA A C 1
ATOM 832 O O . ALA A 1 118 ? -9.837 -0.107 -1.736 1.00 93.56 118 ALA A O 1
ATOM 833 N N . ILE A 1 119 ? -10.649 -2.202 -1.952 1.00 95.12 119 ILE A N 1
ATOM 834 C CA . ILE A 1 119 ? -10.209 -2.740 -0.666 1.00 95.12 119 ILE A CA 1
ATOM 835 C C . ILE A 1 119 ? -9.257 -3.904 -0.928 1.00 95.12 119 ILE A C 1
ATOM 837 O O . ILE A 1 119 ? -9.577 -4.820 -1.692 1.00 95.12 119 ILE A O 1
ATOM 841 N N . HIS A 1 120 ? -8.095 -3.887 -0.288 1.00 94.88 120 HIS A N 1
ATOM 842 C CA . HIS A 1 120 ? -7.045 -4.879 -0.480 1.00 94.88 120 HIS A CA 1
ATOM 843 C C . HIS A 1 120 ? -6.954 -5.840 0.708 1.00 94.88 120 HIS A C 1
ATOM 845 O O . HIS A 1 120 ? -7.455 -5.581 1.800 1.00 94.88 120 HIS A O 1
ATOM 851 N N . ILE A 1 121 ? -6.313 -6.988 0.481 1.00 95.69 121 ILE A N 1
ATOM 852 C CA . ILE A 1 121 ? -6.006 -7.942 1.552 1.00 95.69 121 ILE A CA 1
ATOM 853 C C . ILE A 1 121 ? -5.076 -7.263 2.561 1.00 95.69 121 ILE A C 1
ATOM 855 O O . ILE A 1 121 ? -4.084 -6.651 2.175 1.00 95.69 121 ILE A O 1
ATOM 859 N N . GLY A 1 122 ? -5.382 -7.420 3.845 1.00 94.69 122 GLY A N 1
ATOM 860 C CA . GLY A 1 122 ? -4.644 -6.837 4.960 1.00 94.69 122 GLY A CA 1
ATOM 861 C C . GLY A 1 122 ? -5.244 -5.538 5.486 1.00 94.69 122 GLY A C 1
ATOM 862 O O . GLY A 1 122 ? -4.986 -5.218 6.642 1.00 94.69 122 GLY A O 1
ATOM 863 N N . ASP A 1 123 ? -6.061 -4.831 4.699 1.00 96.06 123 ASP A N 1
ATOM 864 C CA . ASP A 1 123 ? -6.735 -3.612 5.154 1.00 96.06 123 ASP A CA 1
ATOM 865 C C . ASP A 1 123 ? -7.590 -3.889 6.402 1.00 96.06 123 ASP A C 1
ATOM 867 O O . ASP A 1 123 ? -8.078 -5.003 6.608 1.00 96.06 123 ASP A O 1
ATOM 871 N N . SER A 1 124 ? -7.796 -2.871 7.233 1.00 96.19 124 SER A N 1
ATOM 872 C CA . SER A 1 124 ? -8.706 -2.938 8.376 1.00 96.19 124 SER A CA 1
ATOM 873 C C . SER A 1 124 ? -10.000 -2.202 8.064 1.00 96.19 124 SER A C 1
ATOM 875 O O . SER A 1 124 ? -9.984 -1.048 7.637 1.00 96.19 124 SER A O 1
ATOM 877 N N . LEU A 1 125 ? -11.127 -2.851 8.331 1.00 97.31 125 LEU A N 1
ATOM 878 C CA . LEU A 1 125 ? -12.467 -2.291 8.201 1.00 97.31 125 LEU A CA 1
ATOM 879 C C . LEU A 1 125 ? -13.075 -2.121 9.594 1.00 97.31 125 LEU A C 1
ATOM 881 O O . LEU A 1 125 ? -13.156 -3.096 10.333 1.00 97.31 125 LEU A O 1
ATOM 885 N N . ILE A 1 126 ? -13.500 -0.908 9.948 1.00 97.56 126 ILE A N 1
ATOM 886 C CA . ILE A 1 126 ? -13.969 -0.563 11.299 1.00 97.56 126 ILE A CA 1
ATOM 887 C C . ILE A 1 126 ? -15.351 0.091 11.231 1.00 97.56 126 ILE A C 1
ATOM 889 O O . ILE A 1 126 ? -15.570 0.993 10.422 1.00 97.56 126 ILE A O 1
ATOM 893 N N . ALA A 1 127 ? -16.274 -0.321 12.099 1.00 97.62 127 ALA A N 1
ATOM 894 C CA . ALA A 1 127 ? -17.575 0.326 12.253 1.00 97.62 127 ALA A CA 1
ATOM 895 C C . ALA A 1 127 ? -17.468 1.623 13.082 1.00 97.62 127 ALA A C 1
ATOM 897 O O . ALA A 1 127 ? -17.011 1.611 14.227 1.00 97.62 127 ALA A O 1
ATOM 898 N N . ASN A 1 128 ? -17.932 2.753 12.538 1.00 95.94 128 ASN A N 1
ATOM 899 C CA . ASN A 1 128 ? -17.900 4.060 13.217 1.00 95.94 128 ASN A CA 1
ATOM 900 C C . ASN A 1 128 ? -19.119 4.315 14.119 1.00 95.94 128 ASN A C 1
ATOM 902 O O . ASN A 1 128 ? -19.086 5.215 14.965 1.00 95.94 128 ASN A O 1
ATOM 906 N N . VAL A 1 129 ? -20.191 3.547 13.929 1.00 95.44 129 VAL A N 1
ATOM 907 C CA . VAL A 1 129 ? -21.467 3.652 14.648 1.00 95.44 129 VAL A CA 1
ATOM 908 C C . VAL A 1 129 ? -22.028 2.259 14.907 1.00 95.44 129 VAL A C 1
ATOM 910 O O . VAL A 1 129 ? -21.652 1.305 14.226 1.00 95.44 129 VAL A O 1
ATOM 913 N N . ASP A 1 130 ? -22.953 2.158 15.856 1.00 95.06 130 ASP A N 1
ATOM 914 C CA . ASP A 1 130 ? -23.724 0.936 16.055 1.00 95.06 130 ASP A CA 1
ATOM 915 C C . ASP A 1 130 ? -24.677 0.721 14.882 1.00 95.06 130 ASP A C 1
ATOM 917 O O . ASP A 1 130 ? -25.302 1.659 14.387 1.00 95.06 130 ASP A O 1
ATOM 921 N N . THR A 1 131 ? -24.821 -0.531 14.456 1.00 95.44 131 THR A N 1
ATOM 922 C CA . THR A 1 131 ? -25.653 -0.919 13.309 1.00 95.44 131 THR A CA 1
ATOM 923 C C . THR A 1 131 ? -25.331 -0.090 12.049 1.00 95.44 131 THR A C 1
ATOM 925 O O . THR A 1 131 ? -26.215 0.543 11.467 1.00 95.44 131 THR A O 1
ATOM 928 N N . PRO A 1 132 ? -24.064 -0.076 11.590 1.00 96.88 132 PRO A N 1
ATOM 929 C CA . PRO A 1 132 ? -23.599 0.817 10.523 1.00 96.88 132 PRO A CA 1
ATOM 930 C C . PRO A 1 132 ? -24.282 0.572 9.168 1.00 96.88 132 PRO A C 1
ATOM 932 O O . PRO A 1 132 ? -24.313 1.470 8.320 1.00 96.88 132 PRO A O 1
ATOM 935 N N . GLY A 1 133 ? -24.859 -0.617 8.962 1.00 96.12 133 GLY A N 1
ATOM 936 C CA . GLY A 1 133 ? -25.524 -0.994 7.720 1.00 96.12 133 GLY A CA 1
ATOM 937 C C . GLY A 1 133 ? -24.566 -0.966 6.528 1.00 96.12 133 GLY A C 1
ATOM 938 O O . GLY A 1 133 ? -23.368 -1.193 6.665 1.00 96.12 133 GLY A O 1
ATOM 939 N N . GLN A 1 134 ? -25.093 -0.675 5.340 1.00 96.38 134 GLN A N 1
ATOM 940 C CA . GLN A 1 134 ? -24.314 -0.631 4.093 1.00 96.38 134 GLN A CA 1
ATOM 941 C C . GLN A 1 134 ? -23.891 0.797 3.696 1.00 96.38 134 GLN A C 1
ATOM 943 O O . GLN A 1 134 ? -23.497 1.047 2.560 1.00 96.38 134 GLN A O 1
ATOM 948 N N . THR A 1 135 ? -23.992 1.755 4.618 1.00 96.31 135 THR A N 1
ATOM 949 C CA . THR A 1 135 ? -23.702 3.169 4.356 1.00 96.31 135 THR A CA 1
ATOM 950 C C . THR A 1 135 ? -22.210 3.440 4.508 1.00 96.31 135 THR A C 1
ATOM 952 O O . THR A 1 135 ? -21.706 3.418 5.624 1.00 96.31 135 THR A O 1
ATOM 955 N N . ALA A 1 136 ? -21.503 3.767 3.423 1.00 96.19 136 ALA A N 1
ATOM 956 C CA . ALA A 1 136 ? -20.042 3.936 3.431 1.00 96.19 136 ALA A CA 1
ATOM 957 C C . ALA A 1 136 ? -19.505 4.895 4.511 1.00 96.19 136 ALA A C 1
ATOM 959 O O . ALA A 1 136 ? -18.499 4.597 5.141 1.00 96.19 136 ALA A O 1
ATOM 960 N N . GLY A 1 137 ? -20.196 6.010 4.787 1.00 96.56 137 GLY A N 1
ATOM 961 C CA . GLY A 1 137 ? -19.779 6.973 5.821 1.00 96.56 137 GLY A CA 1
ATOM 962 C C . GLY A 1 137 ? -19.775 6.418 7.254 1.00 96.56 137 GLY A C 1
ATOM 963 O O . GLY A 1 137 ? -19.135 6.985 8.137 1.00 96.56 137 GLY A O 1
ATOM 964 N N . ASN A 1 138 ? -20.446 5.289 7.485 1.00 97.38 138 ASN A N 1
ATOM 965 C CA . ASN A 1 138 ? -20.476 4.606 8.776 1.00 97.38 138 ASN A CA 1
ATOM 966 C C . ASN A 1 138 ? -19.301 3.638 8.966 1.00 97.38 138 ASN A C 1
ATOM 968 O O . ASN A 1 138 ? -19.204 3.005 10.018 1.00 97.38 138 ASN A O 1
ATOM 972 N N . TRP A 1 139 ? -18.412 3.532 7.979 1.00 97.44 139 TRP A N 1
ATOM 973 C CA . TRP A 1 139 ? -17.271 2.630 7.987 1.00 97.44 139 TRP A CA 1
ATOM 974 C C . TRP A 1 139 ? -15.975 3.408 7.810 1.00 97.44 139 TRP A C 1
ATOM 976 O O . TRP A 1 139 ? -15.898 4.362 7.040 1.00 97.44 139 TRP A O 1
ATOM 986 N N . ASN A 1 140 ? -14.941 2.986 8.524 1.00 95.62 140 ASN A N 1
ATOM 987 C CA . ASN A 1 140 ? -13.580 3.437 8.304 1.00 95.62 140 ASN A CA 1
ATOM 988 C C . ASN A 1 140 ? -12.767 2.304 7.676 1.00 95.62 140 ASN A C 1
ATOM 990 O O . ASN A 1 140 ? -12.905 1.145 8.066 1.00 95.62 140 ASN A O 1
ATOM 994 N N . THR A 1 141 ? -11.913 2.647 6.720 1.00 94.50 141 THR A N 1
ATOM 995 C CA . THR A 1 141 ? -11.015 1.711 6.041 1.00 94.50 141 THR A CA 1
ATOM 996 C C . THR A 1 141 ? -9.590 2.197 6.230 1.00 94.50 141 THR A C 1
ATOM 998 O O . THR A 1 141 ? -9.216 3.236 5.684 1.00 94.50 141 THR A O 1
ATOM 1001 N N . LEU A 1 142 ? -8.798 1.466 7.009 1.00 93.62 142 LEU A N 1
ATOM 1002 C CA . LEU A 1 142 ? -7.370 1.724 7.146 1.00 93.62 142 LEU A CA 1
ATOM 1003 C C . LEU A 1 142 ? -6.635 0.788 6.202 1.00 93.62 142 LEU A C 1
ATOM 1005 O O . LEU A 1 142 ? -6.736 -0.431 6.318 1.00 93.62 142 LEU A O 1
ATOM 1009 N N . ASN A 1 143 ? -5.890 1.363 5.272 1.00 89.75 143 ASN A N 1
ATOM 1010 C CA . ASN A 1 143 ? -5.079 0.604 4.343 1.00 89.75 143 ASN A CA 1
ATOM 1011 C C . ASN A 1 143 ? -3.861 -0.003 5.055 1.00 89.75 143 ASN A C 1
ATOM 1013 O O . ASN A 1 143 ? -3.129 0.700 5.749 1.00 89.75 143 ASN A O 1
ATOM 1017 N N . ALA A 1 144 ? -3.617 -1.296 4.850 1.00 87.69 144 ALA A N 1
ATOM 1018 C CA . ALA A 1 144 ? -2.381 -1.944 5.301 1.00 87.69 144 ALA A CA 1
ATOM 1019 C C . ALA A 1 144 ? -1.246 -1.799 4.284 1.00 87.69 144 ALA A C 1
ATOM 1021 O O . ALA A 1 144 ? -0.080 -2.053 4.594 1.00 87.69 144 ALA A O 1
ATOM 1022 N N . ASN A 1 145 ? -1.572 -1.371 3.064 1.00 79.44 145 ASN A N 1
ATOM 1023 C CA . ASN A 1 145 ? -0.571 -0.984 2.092 1.00 79.44 145 ASN A CA 1
ATOM 1024 C C . ASN A 1 145 ? 0.307 0.127 2.667 1.00 79.44 145 ASN A C 1
ATOM 1026 O O . ASN A 1 145 ? -0.185 1.125 3.195 1.00 79.44 145 ASN A O 1
ATOM 1030 N N . VAL A 1 146 ? 1.617 0.001 2.453 1.00 75.94 146 VAL A N 1
ATOM 1031 C CA . VAL A 1 146 ? 2.484 1.173 2.461 1.00 75.94 146 VAL A CA 1
ATOM 1032 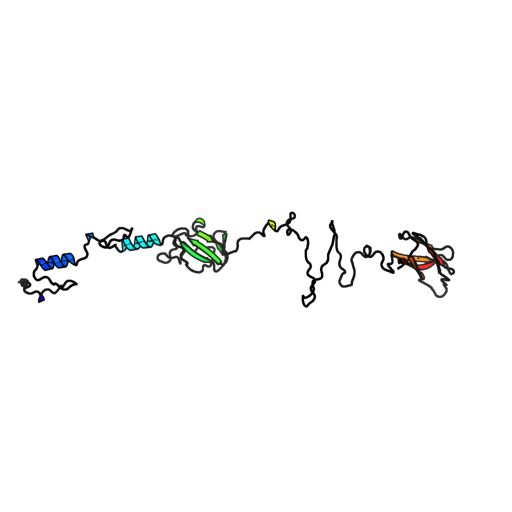C C . VAL A 1 146 ? 1.869 2.116 1.430 1.00 75.94 146 VAL A C 1
ATOM 1034 O O . VAL A 1 146 ? 1.734 1.744 0.259 1.00 75.94 146 VAL A O 1
ATOM 1037 N N . ALA A 1 147 ? 1.408 3.292 1.866 1.00 66.44 147 ALA A N 1
ATOM 1038 C CA . ALA A 1 147 ? 1.004 4.333 0.932 1.00 66.44 147 ALA A CA 1
ATOM 1039 C C . ALA A 1 147 ? 2.119 4.483 -0.109 1.00 66.44 147 ALA A C 1
ATOM 1041 O O . ALA A 1 147 ? 3.275 4.196 0.201 1.00 66.44 147 ALA A O 1
ATOM 1042 N N . TYR A 1 148 ? 1.797 4.910 -1.330 1.00 67.62 148 TYR A N 1
ATOM 1043 C CA . TYR A 1 148 ? 2.838 5.338 -2.259 1.00 67.62 148 TYR A CA 1
ATOM 1044 C C . TYR A 1 148 ? 3.799 6.251 -1.487 1.00 67.62 148 TYR A C 1
ATOM 1046 O O . TYR A 1 148 ? 3.407 7.343 -1.082 1.00 67.62 148 TYR A O 1
ATOM 1054 N N . VAL A 1 149 ? 5.003 5.755 -1.185 1.00 68.56 149 VAL A N 1
ATOM 1055 C CA . VAL A 1 149 ? 6.090 6.572 -0.665 1.00 68.56 149 VAL A CA 1
ATOM 1056 C C . VAL A 1 149 ? 6.646 7.160 -1.942 1.00 68.56 149 VAL A C 1
ATOM 1058 O O . VAL A 1 149 ? 7.342 6.428 -2.655 1.00 68.56 149 VAL A O 1
ATOM 1061 N N . PRO A 1 150 ? 6.263 8.395 -2.333 1.00 66.25 150 PRO A N 1
ATOM 1062 C CA . PRO A 1 150 ? 6.953 9.031 -3.432 1.00 66.25 150 PRO A CA 1
ATOM 1063 C C . PRO A 1 150 ? 8.434 8.919 -3.122 1.00 66.25 150 PRO A C 1
ATOM 1065 O O . PRO A 1 150 ? 8.868 9.249 -2.018 1.00 66.25 150 PRO A O 1
ATOM 1068 N N . GLU A 1 151 ? 9.181 8.397 -4.084 1.00 65.94 151 GLU A N 1
ATOM 1069 C CA . GLU A 1 151 ? 10.626 8.503 -4.055 1.00 65.94 151 GLU A CA 1
ATOM 1070 C C . GLU A 1 151 ? 10.985 9.947 -3.699 1.00 65.94 151 GLU A C 1
ATOM 1072 O O . GLU A 1 151 ? 10.396 10.880 -4.261 1.00 65.94 151 GLU A O 1
ATOM 1077 N N . ASP A 1 152 ? 11.855 10.112 -2.700 1.00 71.19 152 ASP A N 1
ATOM 1078 C CA . ASP A 1 152 ? 12.213 11.415 -2.151 1.00 71.19 152 ASP A CA 1
ATOM 1079 C C . ASP A 1 152 ? 12.536 12.371 -3.303 1.00 71.19 152 ASP A C 1
ATOM 1081 O O . ASP A 1 152 ? 13.422 12.109 -4.114 1.00 71.19 152 ASP A O 1
ATOM 1085 N N . GLN A 1 153 ? 11.786 13.468 -3.410 1.00 62.09 153 GLN A N 1
ATOM 1086 C CA . GLN A 1 153 ? 11.939 14.431 -4.501 1.00 62.09 153 GLN A CA 1
ATOM 1087 C C . GLN A 1 153 ? 13.320 15.092 -4.472 1.00 62.09 153 GLN A C 1
ATOM 1089 O O . GLN A 1 153 ? 13.806 15.522 -5.514 1.00 62.09 153 GLN A O 1
ATOM 1094 N N . ALA A 1 154 ? 13.991 15.111 -3.314 1.00 64.19 154 ALA A N 1
ATOM 1095 C CA . ALA A 1 154 ? 15.391 15.517 -3.223 1.00 64.19 154 ALA A CA 1
ATOM 1096 C C . ALA A 1 154 ? 16.344 14.553 -3.959 1.00 64.19 154 ALA A C 1
ATOM 1098 O O . ALA A 1 154 ? 17.461 14.933 -4.301 1.00 64.19 154 ALA A O 1
ATOM 1099 N N . SER A 1 155 ? 15.897 13.326 -4.239 1.00 65.44 155 SER A N 1
ATOM 1100 C CA . SER A 1 155 ? 16.616 12.313 -5.015 1.00 65.44 155 SER A CA 1
ATOM 1101 C C . SER A 1 155 ? 16.287 12.346 -6.517 1.00 65.44 155 SER A C 1
ATOM 1103 O O . SER A 1 155 ? 16.799 11.504 -7.257 1.00 65.44 155 SER A O 1
ATOM 1105 N N . LYS A 1 156 ? 15.487 13.311 -7.007 1.00 56.91 156 LYS A N 1
ATOM 1106 C CA . LYS A 1 156 ? 15.209 13.517 -8.445 1.00 56.91 156 LYS A CA 1
ATOM 1107 C C . LYS A 1 156 ? 15.985 14.696 -9.032 1.00 56.91 156 LYS A C 1
ATOM 1109 O O . LYS A 1 156 ? 16.104 15.746 -8.405 1.00 56.91 156 LYS A O 1
ATOM 1114 N N . ASP A 1 157 ? 16.529 14.527 -10.238 1.00 58.66 157 ASP A N 1
ATOM 1115 C CA . ASP A 1 157 ? 17.112 15.635 -10.989 1.00 58.66 157 ASP A CA 1
ATOM 1116 C C . ASP A 1 157 ? 16.001 16.528 -11.553 1.00 58.66 157 ASP A C 1
ATOM 1118 O O . ASP A 1 157 ? 14.825 16.160 -11.624 1.00 58.66 157 ASP A O 1
ATOM 1122 N N . ALA A 1 158 ? 16.388 17.726 -11.988 1.00 60.94 158 ALA A N 1
ATOM 1123 C CA . ALA A 1 158 ? 15.473 18.727 -12.530 1.00 60.94 158 ALA A CA 1
ATOM 1124 C C . ALA A 1 158 ? 14.755 18.296 -13.831 1.00 60.94 158 ALA A C 1
ATOM 1126 O O . ALA A 1 158 ? 13.856 19.003 -14.282 1.00 60.94 158 ALA A O 1
ATOM 1127 N N . SER A 1 159 ? 15.125 17.160 -14.436 1.00 59.59 159 SER A N 1
ATOM 1128 C CA . SER A 1 159 ? 14.491 16.587 -15.632 1.00 59.59 159 SER A CA 1
ATOM 1129 C C . SER A 1 159 ? 13.510 15.448 -15.328 1.00 59.59 159 SER A C 1
ATOM 1131 O O . SER A 1 159 ? 12.964 14.849 -16.253 1.00 59.59 159 SER A O 1
ATOM 1133 N N . GLY A 1 160 ? 13.251 15.150 -14.051 1.00 58.66 160 GLY A N 1
ATOM 1134 C CA . GLY A 1 160 ? 12.392 14.035 -13.648 1.00 58.66 160 GLY A CA 1
ATOM 1135 C C . GLY A 1 160 ? 13.074 12.663 -13.728 1.00 58.66 160 GLY A C 1
ATOM 1136 O O . GLY A 1 160 ? 12.392 11.649 -13.577 1.00 58.66 160 GLY A O 1
ATOM 1137 N N . GLY A 1 161 ? 14.394 12.629 -13.947 1.00 57.94 161 GLY A N 1
ATOM 1138 C CA . GLY A 1 161 ? 15.260 11.471 -13.737 1.00 57.94 161 GLY A CA 1
ATOM 1139 C C . GLY A 1 161 ? 15.824 11.443 -12.312 1.00 57.94 161 GLY A C 1
ATOM 1140 O O . GLY A 1 161 ? 15.448 12.247 -11.461 1.00 57.94 161 GLY A O 1
ATOM 1141 N N . TYR A 1 162 ? 16.729 10.509 -12.028 1.00 56.12 162 TYR A N 1
ATOM 1142 C CA . TYR A 1 162 ? 17.435 10.451 -10.742 1.00 56.12 162 TYR A CA 1
ATOM 1143 C C . TYR A 1 162 ? 18.412 11.628 -10.595 1.00 56.12 162 TYR A C 1
ATOM 1145 O O . TYR A 1 162 ? 19.225 11.864 -11.488 1.00 56.12 162 TYR A O 1
ATOM 1153 N N . ALA A 1 163 ? 18.381 12.323 -9.451 1.00 45.38 163 ALA A N 1
ATOM 1154 C CA . ALA A 1 163 ? 19.324 13.387 -9.096 1.00 45.38 163 ALA A CA 1
ATOM 1155 C C . ALA A 1 163 ? 20.751 12.852 -9.141 1.00 45.38 163 ALA A C 1
ATOM 1157 O O . ALA A 1 163 ? 21.180 12.137 -8.241 1.00 45.38 163 ALA A O 1
ATOM 1158 N N . GLY A 1 164 ? 21.506 13.218 -10.175 1.00 54.31 164 GLY A N 1
ATOM 1159 C CA . GLY A 1 164 ? 22.941 12.970 -10.208 1.00 54.31 164 GLY A CA 1
ATOM 1160 C C . GLY A 1 164 ? 23.333 11.527 -10.515 1.00 54.31 164 GLY A C 1
ATOM 1161 O O . GLY A 1 164 ? 24.059 10.901 -9.751 1.00 54.31 164 GLY A O 1
ATOM 1162 N N . LEU A 1 165 ? 23.054 11.063 -11.733 1.00 56.34 165 LEU A N 1
ATOM 1163 C CA . LEU A 1 165 ? 23.946 10.084 -12.374 1.00 56.34 165 LEU A CA 1
ATOM 1164 C C . LEU A 1 165 ? 25.235 10.736 -12.913 1.00 56.34 165 LEU A C 1
ATOM 1166 O O . LEU A 1 165 ? 25.846 10.275 -13.874 1.00 56.34 165 LEU A O 1
ATOM 1170 N N . THR A 1 166 ? 25.717 11.779 -12.242 1.00 51.22 166 THR A N 1
ATOM 1171 C CA . THR A 1 166 ? 27.139 12.103 -12.197 1.00 51.22 166 THR A CA 1
ATOM 1172 C C . THR A 1 166 ? 27.812 10.992 -11.385 1.00 51.22 166 THR A C 1
ATOM 1174 O O . THR A 1 166 ? 27.567 10.865 -10.192 1.00 51.22 166 THR A O 1
ATOM 1177 N N . ALA A 1 167 ? 28.643 10.171 -12.037 1.00 46.16 167 ALA A N 1
ATOM 1178 C CA . ALA A 1 167 ? 29.210 8.921 -11.503 1.00 46.16 167 ALA A CA 1
ATOM 1179 C C . ALA A 1 167 ? 28.274 7.692 -11.486 1.00 46.16 167 ALA A C 1
ATOM 1181 O O . ALA A 1 167 ? 28.387 6.848 -10.593 1.00 46.16 167 ALA A O 1
ATOM 1182 N N . LEU A 1 168 ? 27.440 7.508 -12.522 1.00 57.81 168 LEU A N 1
ATOM 1183 C CA . LEU A 1 168 ? 26.957 6.167 -12.886 1.00 57.81 168 LEU A CA 1
ATOM 1184 C C . LEU A 1 168 ? 28.150 5.197 -12.970 1.00 57.81 168 LEU A C 1
ATOM 1186 O O . LEU A 1 168 ? 28.916 5.211 -13.934 1.00 57.81 168 LEU A O 1
ATOM 1190 N N . LYS A 1 169 ? 28.330 4.351 -11.953 1.00 55.19 169 LYS A N 1
ATOM 1191 C CA . LYS A 1 169 ? 29.345 3.296 -11.961 1.00 55.19 169 LYS A CA 1
ATOM 1192 C C . LYS A 1 169 ? 28.768 2.080 -12.674 1.00 55.19 169 LYS A C 1
ATOM 1194 O O . LYS A 1 169 ? 28.072 1.273 -12.058 1.00 55.19 169 LYS A O 1
ATOM 1199 N N . LEU A 1 170 ? 29.082 1.925 -13.961 1.00 65.69 170 LEU A N 1
ATOM 1200 C CA . LEU A 1 170 ? 28.927 0.634 -14.628 1.00 65.69 170 LEU A CA 1
ATOM 1201 C C . LEU A 1 170 ? 29.939 -0.338 -14.004 1.00 65.69 170 LEU A C 1
ATOM 1203 O O . LEU A 1 170 ? 31.127 -0.302 -14.313 1.00 65.69 170 LEU A O 1
ATOM 1207 N N . ASN A 1 171 ? 29.482 -1.171 -13.071 1.00 59.44 171 ASN A N 1
ATOM 1208 C CA . ASN A 1 171 ? 30.334 -2.157 -12.412 1.00 59.44 171 ASN A CA 1
ATOM 1209 C C . ASN A 1 171 ? 30.603 -3.334 -13.357 1.00 59.44 171 ASN A C 1
ATOM 1211 O O . ASN A 1 171 ? 29.893 -4.337 -13.333 1.00 59.44 171 ASN A O 1
ATOM 1215 N N . LEU A 1 172 ? 31.651 -3.222 -14.170 1.00 66.38 172 LEU A N 1
ATOM 1216 C CA . LEU A 1 172 ? 32.190 -4.342 -14.937 1.00 66.38 172 LEU A CA 1
ATOM 1217 C C . LEU A 1 172 ? 33.042 -5.207 -14.003 1.00 66.38 172 LEU A C 1
ATOM 1219 O O . LEU A 1 172 ? 34.230 -4.954 -13.806 1.00 66.38 172 LEU A O 1
ATOM 1223 N N . LYS A 1 173 ? 32.403 -6.194 -13.376 1.00 54.19 173 LYS A N 1
ATOM 1224 C CA . LYS A 1 173 ? 33.068 -7.185 -12.526 1.00 54.19 173 LYS A CA 1
ATOM 1225 C C . LYS A 1 173 ? 33.560 -8.357 -13.374 1.00 54.19 173 LYS A C 1
ATOM 1227 O O . LYS A 1 173 ? 32.877 -8.782 -14.303 1.00 54.19 173 LYS A O 1
ATOM 1232 N N . ASN A 1 174 ? 34.705 -8.935 -13.015 1.00 57.66 174 ASN A N 1
ATOM 1233 C CA . ASN A 1 174 ? 35.027 -10.297 -13.446 1.00 57.66 174 ASN A CA 1
ATOM 1234 C C . ASN A 1 174 ? 34.055 -11.299 -12.788 1.00 57.66 174 ASN A C 1
ATOM 1236 O O . ASN A 1 174 ? 33.385 -10.968 -11.812 1.00 57.66 174 ASN A O 1
ATOM 1240 N N . VAL A 1 175 ? 34.006 -12.541 -13.281 1.00 49.69 175 VAL A N 1
ATOM 1241 C CA . VAL A 1 175 ? 33.121 -13.608 -12.754 1.00 49.69 175 VAL A CA 1
ATOM 1242 C C . VAL A 1 175 ? 33.250 -13.804 -11.233 1.00 49.69 175 VAL A C 1
ATOM 1244 O O . VAL A 1 175 ? 32.274 -14.140 -10.573 1.00 49.69 175 VAL A O 1
ATOM 1247 N N . LEU A 1 176 ? 34.432 -13.542 -10.664 1.00 46.84 176 LEU A N 1
ATOM 1248 C CA . LEU A 1 176 ? 34.699 -13.649 -9.224 1.00 46.84 176 LEU A CA 1
ATOM 1249 C C . LEU A 1 176 ? 34.387 -12.369 -8.423 1.00 46.84 176 LEU A C 1
ATOM 1251 O O . LEU A 1 176 ? 34.477 -12.386 -7.200 1.00 46.84 176 LEU A O 1
ATOM 1255 N N . GLY A 1 177 ? 34.024 -11.261 -9.074 1.00 55.28 177 GLY A N 1
ATOM 1256 C CA . GLY A 1 177 ? 33.605 -10.021 -8.414 1.00 55.28 177 GLY A CA 1
ATOM 1257 C C . GLY A 1 177 ? 34.707 -9.226 -7.708 1.00 55.28 177 GLY A C 1
ATOM 1258 O O . GLY A 1 177 ? 34.385 -8.330 -6.931 1.00 55.28 177 GLY A O 1
ATOM 1259 N N . THR A 1 178 ? 35.981 -9.543 -7.954 1.00 60.06 178 THR A N 1
ATOM 1260 C CA . THR A 1 178 ? 37.137 -9.057 -7.181 1.00 60.06 178 THR A CA 1
ATOM 1261 C C . THR A 1 178 ? 37.810 -7.807 -7.742 1.00 60.06 178 THR A C 1
ATOM 1263 O O . THR A 1 178 ? 38.601 -7.184 -7.040 1.00 60.06 178 THR A O 1
ATOM 1266 N N . ILE A 1 179 ? 37.512 -7.418 -8.983 1.00 56.22 179 ILE A N 1
ATOM 1267 C CA . ILE A 1 179 ? 38.093 -6.231 -9.626 1.00 56.22 179 ILE A CA 1
ATOM 1268 C C . ILE A 1 179 ? 36.960 -5.339 -10.142 1.00 56.22 179 ILE A C 1
ATOM 1270 O O . ILE A 1 179 ? 36.004 -5.832 -10.740 1.00 56.22 179 ILE A O 1
ATOM 1274 N N . ILE A 1 180 ? 37.075 -4.029 -9.904 1.00 58.12 180 ILE A N 1
ATOM 1275 C CA . ILE A 1 180 ? 36.174 -2.998 -10.432 1.00 58.12 180 ILE A CA 1
ATOM 1276 C C . ILE A 1 180 ? 36.987 -2.132 -11.398 1.00 58.12 180 ILE A C 1
ATOM 1278 O O . ILE A 1 180 ? 37.847 -1.366 -10.966 1.00 58.12 180 ILE A O 1
ATOM 1282 N N . ASN A 1 181 ? 36.720 -2.247 -12.699 1.00 57.69 181 ASN A N 1
ATOM 1283 C CA . ASN A 1 181 ? 37.332 -1.380 -13.706 1.00 57.69 181 ASN A CA 1
ATOM 1284 C C . ASN A 1 181 ? 36.529 -0.072 -13.805 1.00 57.69 181 ASN A C 1
ATOM 1286 O O . ASN A 1 181 ? 35.354 -0.098 -14.165 1.00 57.69 181 ASN A O 1
ATOM 1290 N N . PHE A 1 182 ? 37.145 1.072 -13.492 1.00 60.75 182 PHE A N 1
ATOM 1291 C CA . PHE A 1 182 ? 36.517 2.389 -13.645 1.00 60.75 182 PHE A CA 1
ATOM 1292 C C . PHE A 1 182 ? 36.868 3.011 -15.000 1.00 60.75 182 PHE A C 1
ATOM 1294 O O . PHE A 1 182 ? 38.043 3.104 -15.348 1.00 60.75 182 PHE A O 1
ATOM 1301 N N . PHE A 1 183 ? 35.869 3.524 -15.722 1.00 62.69 183 PHE A N 1
ATOM 1302 C CA . PHE A 1 183 ? 36.096 4.541 -16.750 1.00 62.69 183 PHE A CA 1
ATOM 1303 C C . PHE A 1 183 ? 36.089 5.919 -16.076 1.00 62.69 183 PHE A C 1
ATOM 1305 O O . PHE A 1 183 ? 35.058 6.355 -15.567 1.00 62.69 183 PHE A O 1
ATOM 1312 N N . SER A 1 184 ? 37.236 6.598 -16.033 1.00 57.22 184 SER A N 1
ATOM 1313 C CA . SER A 1 184 ? 37.348 7.979 -15.549 1.00 57.22 184 SER A CA 1
ATOM 1314 C C . SER A 1 184 ? 37.345 8.951 -16.732 1.00 57.22 184 SER A C 1
ATOM 1316 O O . SER A 1 184 ? 38.072 8.762 -17.704 1.00 57.22 184 SER A O 1
ATOM 1318 N N . THR A 1 185 ? 36.518 10.001 -16.670 1.00 54.34 185 THR A N 1
ATOM 1319 C CA . THR A 1 185 ? 36.465 11.043 -17.712 1.00 54.34 185 THR A CA 1
ATOM 1320 C C . THR A 1 185 ? 36.530 12.430 -17.074 1.00 54.34 185 THR A C 1
ATOM 1322 O O . THR A 1 185 ? 35.956 12.646 -16.010 1.00 54.34 185 THR A O 1
ATOM 1325 N N . SER A 1 186 ? 37.221 13.367 -17.723 1.00 55.19 186 SER A N 1
ATOM 1326 C CA . SER A 1 186 ? 37.320 14.782 -17.328 1.00 55.19 186 SER A CA 1
ATOM 1327 C C . SER A 1 186 ? 36.451 15.701 -18.204 1.00 55.19 186 SER A C 1
ATOM 1329 O O . SER A 1 186 ? 36.727 16.893 -18.326 1.00 55.19 186 SER A O 1
ATOM 1331 N N . SER A 1 187 ? 35.421 15.156 -18.866 1.00 52.12 187 SER A N 1
ATOM 1332 C CA . SER A 1 187 ? 34.629 15.908 -19.845 1.00 52.12 187 SER A CA 1
ATOM 1333 C C . SER A 1 187 ? 33.784 16.997 -19.181 1.00 52.12 187 SER A C 1
ATOM 1335 O O . SER A 1 187 ? 33.010 16.721 -18.270 1.00 52.12 187 SER A O 1
ATOM 1337 N N . THR A 1 188 ? 33.883 18.227 -19.684 1.00 53.03 188 THR A N 1
ATOM 1338 C CA . THR A 1 188 ? 33.072 19.382 -19.257 1.00 53.03 188 THR A CA 1
ATOM 1339 C C . THR A 1 188 ? 31.809 19.578 -20.107 1.00 53.03 188 THR A C 1
ATOM 1341 O O . THR A 1 188 ? 31.098 20.566 -19.945 1.00 53.03 188 THR A O 1
ATOM 1344 N N . ALA A 1 189 ? 31.520 18.639 -21.017 1.00 47.31 189 ALA A N 1
ATOM 1345 C CA . ALA A 1 189 ? 30.330 18.615 -21.868 1.00 47.31 189 ALA A CA 1
ATOM 1346 C C . ALA A 1 189 ? 29.896 17.170 -22.196 1.00 47.31 189 ALA A C 1
ATOM 1348 O O . ALA A 1 189 ? 30.666 16.224 -22.009 1.00 47.31 189 ALA A O 1
ATOM 1349 N N . ALA A 1 190 ? 28.674 16.998 -22.713 1.00 54.84 190 ALA A N 1
ATOM 1350 C CA . ALA A 1 190 ? 28.145 15.697 -23.124 1.00 54.84 190 ALA A CA 1
ATOM 1351 C C . ALA A 1 190 ? 29.002 15.045 -24.231 1.00 54.84 190 ALA A C 1
ATOM 1353 O O . ALA A 1 190 ? 29.457 15.708 -25.167 1.00 54.84 190 ALA A O 1
ATOM 1354 N N . ARG A 1 191 ? 29.232 13.733 -24.111 1.00 54.94 191 ARG A N 1
ATOM 1355 C CA . ARG A 1 191 ? 30.001 12.906 -25.054 1.00 54.94 191 ARG A CA 1
ATOM 1356 C C . ARG A 1 191 ? 29.270 11.580 -25.260 1.00 54.94 191 ARG A C 1
ATOM 1358 O O . ARG A 1 191 ? 28.851 10.970 -24.280 1.00 54.94 191 ARG A O 1
ATOM 1365 N N . THR A 1 192 ? 29.181 11.111 -26.501 1.00 62.38 192 THR A N 1
ATOM 1366 C CA . THR A 1 192 ? 28.708 9.754 -26.814 1.00 62.38 192 THR A CA 1
ATOM 1367 C C . THR A 1 192 ? 29.893 8.799 -26.757 1.00 62.38 192 THR A C 1
ATOM 1369 O O . THR A 1 192 ? 30.895 9.031 -27.426 1.00 62.38 192 THR A O 1
ATOM 1372 N N . TRP A 1 193 ? 29.804 7.751 -25.938 1.00 66.75 193 TRP A N 1
ATOM 1373 C CA . TRP A 1 193 ? 30.802 6.680 -25.890 1.00 66.75 193 TRP A CA 1
ATOM 1374 C C . TRP A 1 193 ? 30.254 5.454 -26.619 1.00 66.75 193 TRP A C 1
ATOM 1376 O O . TRP A 1 193 ? 29.294 4.839 -26.158 1.00 66.75 193 TRP A O 1
ATOM 1386 N N . THR A 1 194 ? 30.865 5.104 -27.748 1.00 66.44 194 THR A N 1
ATOM 1387 C CA . THR A 1 194 ? 30.500 3.920 -28.536 1.00 66.44 194 THR A CA 1
ATOM 1388 C C . THR A 1 194 ? 31.423 2.763 -28.170 1.00 66.44 194 THR A C 1
ATOM 1390 O O . THR A 1 194 ? 32.641 2.879 -28.284 1.00 66.44 194 THR A O 1
ATOM 1393 N N . MET A 1 195 ? 30.855 1.639 -27.738 1.00 70.25 195 MET A N 1
ATOM 1394 C CA . MET A 1 195 ? 31.593 0.392 -27.511 1.00 70.25 195 MET A CA 1
ATOM 1395 C C . MET A 1 195 ? 31.514 -0.507 -28.755 1.00 70.25 195 MET A C 1
ATOM 1397 O O . MET A 1 195 ? 30.526 -0.416 -29.487 1.00 70.25 195 MET A O 1
ATOM 1401 N N . PRO A 1 196 ? 32.528 -1.353 -29.017 1.00 71.00 196 PRO A N 1
ATOM 1402 C CA . PRO A 1 196 ? 32.479 -2.308 -30.119 1.00 71.00 196 PRO A CA 1
ATOM 1403 C C . PRO A 1 196 ? 31.323 -3.302 -29.954 1.00 71.00 196 PRO A C 1
ATOM 1405 O O . PRO A 1 196 ? 30.972 -3.677 -28.832 1.00 71.00 196 PRO A O 1
ATOM 1408 N N . ASP A 1 197 ? 30.754 -3.748 -31.072 1.00 72.06 197 ASP A N 1
ATOM 1409 C CA . ASP A 1 197 ? 29.821 -4.874 -31.086 1.00 72.06 197 ASP A CA 1
ATOM 1410 C C . ASP A 1 197 ? 30.539 -6.224 -30.868 1.00 72.06 197 ASP A C 1
ATOM 1412 O O . ASP A 1 197 ? 31.755 -6.294 -30.670 1.00 72.06 197 ASP A O 1
ATOM 1416 N N . LYS A 1 198 ? 29.778 -7.326 -30.896 1.00 68.44 198 LYS A N 1
ATOM 1417 C CA . LYS A 1 198 ? 30.306 -8.690 -30.704 1.00 68.44 198 LYS A CA 1
ATOM 1418 C C . LYS A 1 198 ? 31.370 -9.101 -31.731 1.00 68.44 198 LYS A C 1
ATOM 1420 O O . LYS A 1 198 ? 32.118 -10.038 -31.470 1.00 68.44 198 LYS A O 1
ATOM 1425 N N . ASP A 1 199 ? 31.414 -8.424 -32.875 1.00 69.75 199 ASP A N 1
ATOM 1426 C CA . ASP A 1 199 ? 32.351 -8.686 -33.962 1.00 69.75 199 ASP A CA 1
ATOM 1427 C C . ASP A 1 199 ? 33.518 -7.676 -33.947 1.00 69.75 199 ASP A C 1
ATOM 1429 O O . ASP A 1 199 ? 34.372 -7.699 -34.830 1.00 69.75 199 ASP A O 1
ATOM 1433 N N . GLY A 1 200 ? 33.593 -6.811 -32.923 1.00 66.56 200 GLY A N 1
ATOM 1434 C CA . GLY A 1 200 ? 34.648 -5.811 -32.755 1.00 66.56 200 GLY A CA 1
ATOM 1435 C C . GLY A 1 200 ? 34.407 -4.508 -33.521 1.00 66.56 200 GLY A C 1
ATOM 1436 O O . GLY A 1 200 ? 35.289 -3.648 -33.550 1.00 66.56 200 GLY A O 1
ATOM 1437 N N . THR A 1 201 ? 33.233 -4.331 -34.130 1.00 69.19 201 THR A N 1
ATOM 1438 C CA . THR A 1 201 ? 32.919 -3.153 -34.942 1.00 69.19 201 THR A CA 1
ATOM 1439 C C . THR A 1 201 ? 32.558 -1.982 -34.039 1.00 69.19 201 THR A C 1
ATOM 1441 O O . THR A 1 201 ? 31.563 -2.020 -33.317 1.00 69.19 201 THR A O 1
ATOM 1444 N N . VAL A 1 202 ? 33.349 -0.910 -34.086 1.00 72.44 202 VAL A N 1
ATOM 1445 C CA . VAL A 1 202 ? 33.000 0.377 -33.468 1.00 72.44 202 VAL A CA 1
ATOM 1446 C C . VAL A 1 202 ? 32.290 1.225 -34.521 1.00 72.44 202 VAL A C 1
ATOM 1448 O O . VAL A 1 202 ? 32.801 1.391 -35.625 1.00 72.44 202 VAL A O 1
ATOM 1451 N N . ALA A 1 203 ? 31.116 1.768 -34.190 1.00 67.94 203 ALA A N 1
ATOM 1452 C CA . ALA A 1 203 ? 30.197 2.385 -35.156 1.00 67.94 203 ALA A CA 1
ATOM 1453 C C . ALA A 1 203 ? 30.716 3.649 -35.881 1.00 67.94 203 ALA A C 1
ATOM 1455 O O . ALA A 1 203 ? 30.010 4.176 -36.733 1.00 67.94 203 ALA A O 1
ATOM 1456 N N . MET A 1 204 ? 31.922 4.136 -35.575 1.00 65.25 204 MET A N 1
ATOM 1457 C CA . MET A 1 204 ? 32.546 5.288 -36.229 1.00 65.25 204 MET A CA 1
ATOM 1458 C C . MET A 1 204 ? 34.054 5.041 -36.361 1.00 65.25 204 MET A C 1
ATOM 1460 O O . MET A 1 204 ? 34.846 5.450 -35.516 1.00 65.25 204 MET A O 1
ATOM 1464 N N . THR A 1 205 ? 34.488 4.368 -37.431 1.00 59.53 205 THR A N 1
ATOM 1465 C CA . THR A 1 205 ? 35.924 4.235 -37.757 1.00 59.53 205 THR A CA 1
ATOM 1466 C C . THR A 1 205 ? 36.601 5.591 -37.995 1.00 59.53 205 THR A C 1
ATOM 1468 O O . THR A 1 205 ? 37.826 5.670 -37.955 1.00 59.53 205 THR A O 1
ATOM 1471 N N . SER A 1 206 ? 35.816 6.660 -38.188 1.00 59.12 206 SER A N 1
ATOM 1472 C CA . SER A 1 206 ? 36.271 8.055 -38.228 1.00 59.12 206 SER A CA 1
ATOM 1473 C C . SER A 1 206 ? 36.964 8.512 -36.947 1.00 59.12 206 SER A C 1
ATOM 1475 O O . SER A 1 206 ? 37.774 9.431 -37.010 1.00 59.12 206 SER A O 1
ATOM 1477 N N . ASP A 1 207 ? 36.665 7.876 -35.811 1.00 59.72 207 ASP A N 1
ATOM 1478 C CA . ASP A 1 207 ? 37.234 8.230 -34.507 1.00 59.72 207 ASP A CA 1
ATOM 1479 C C . ASP A 1 207 ? 38.533 7.457 -34.211 1.00 59.72 207 ASP A C 1
ATOM 1481 O O . ASP A 1 207 ? 39.192 7.703 -33.201 1.00 59.72 207 ASP A O 1
ATOM 1485 N N . ILE A 1 208 ? 38.936 6.545 -35.108 1.00 65.19 208 ILE A N 1
ATOM 1486 C CA . ILE A 1 208 ? 40.222 5.831 -35.076 1.00 65.19 208 ILE A CA 1
ATOM 1487 C C . ILE A 1 208 ? 41.165 6.465 -36.110 1.00 65.19 208 ILE A C 1
ATOM 1489 O O . ILE A 1 208 ? 41.695 5.819 -37.016 1.00 65.19 208 ILE A O 1
ATOM 1493 N N . THR A 1 209 ? 41.361 7.777 -36.010 1.00 57.16 209 THR A N 1
ATOM 1494 C CA . THR A 1 209 ? 42.301 8.508 -36.863 1.00 57.16 209 THR A CA 1
ATOM 1495 C C . THR A 1 209 ? 43.735 8.163 -36.451 1.00 57.16 209 THR A C 1
ATOM 1497 O O . THR A 1 209 ? 44.130 8.421 -35.317 1.00 57.16 209 THR A O 1
ATOM 1500 N N . GLY A 1 210 ? 44.535 7.598 -37.364 1.00 58.12 210 GLY A N 1
ATOM 1501 C CA . GLY A 1 210 ? 45.978 7.390 -37.152 1.00 58.12 210 GLY A CA 1
ATOM 1502 C C . GLY A 1 210 ? 46.429 5.970 -36.790 1.00 58.12 210 GLY A C 1
ATOM 1503 O O . GLY A 1 210 ? 47.562 5.798 -36.353 1.00 58.12 210 GLY A O 1
ATOM 1504 N N . ALA A 1 211 ? 45.597 4.942 -36.977 1.00 60.88 211 ALA A N 1
ATOM 1505 C CA . ALA A 1 211 ? 46.086 3.563 -36.913 1.00 60.88 211 ALA A CA 1
ATOM 1506 C C . ALA A 1 211 ? 46.926 3.222 -38.162 1.00 60.88 211 ALA A C 1
ATOM 1508 O O . ALA A 1 211 ? 46.531 3.544 -39.287 1.00 60.88 211 ALA A O 1
ATOM 1509 N N . ASN A 1 212 ? 48.068 2.551 -37.973 1.00 62.69 212 ASN A N 1
ATOM 1510 C CA . ASN A 1 212 ? 48.930 2.066 -39.057 1.00 62.69 212 ASN A CA 1
ATOM 1511 C C . ASN A 1 212 ? 48.103 1.301 -40.099 1.00 62.69 212 ASN A C 1
ATOM 1513 O O . ASN A 1 212 ? 47.455 0.311 -39.765 1.00 62.69 212 ASN A O 1
ATOM 1517 N N . GLY A 1 213 ? 48.134 1.745 -41.359 1.00 69.88 213 GLY A N 1
ATOM 1518 C CA . GLY A 1 213 ? 47.384 1.093 -42.432 1.00 69.88 213 GLY A CA 1
ATOM 1519 C C . GLY A 1 213 ? 45.905 1.480 -42.520 1.00 69.88 213 GLY A C 1
ATOM 1520 O O . GLY A 1 213 ? 45.167 0.818 -43.244 1.00 69.88 213 GLY A O 1
ATOM 1521 N N . TYR A 1 214 ? 45.459 2.550 -41.847 1.00 84.56 214 TYR A N 1
ATOM 1522 C CA . TYR A 1 214 ? 44.123 3.111 -42.070 1.00 84.56 214 TYR A CA 1
ATOM 1523 C C . TYR A 1 214 ? 43.947 3.482 -43.549 1.00 84.56 214 TYR A C 1
ATOM 1525 O O . TYR A 1 214 ? 44.574 4.427 -44.040 1.00 84.56 214 TYR A O 1
ATOM 1533 N N . VAL A 1 215 ? 43.112 2.720 -44.258 1.00 86.00 215 VAL A N 1
ATOM 1534 C CA . VAL A 1 215 ? 42.754 2.970 -45.656 1.00 86.00 215 VAL A CA 1
ATOM 1535 C C . VAL A 1 215 ? 41.773 4.131 -45.695 1.00 86.00 215 VAL A C 1
ATOM 1537 O O . VAL A 1 215 ? 40.645 4.020 -45.223 1.00 86.00 215 VAL A O 1
ATOM 1540 N N . PHE A 1 216 ? 42.205 5.250 -46.266 1.00 87.25 216 PHE A N 1
ATOM 1541 C CA . PHE A 1 216 ? 41.397 6.468 -46.343 1.00 87.25 216 PHE A CA 1
ATOM 1542 C C . PHE A 1 216 ? 40.821 6.718 -47.742 1.00 87.25 216 PHE A C 1
ATOM 1544 O O . PHE A 1 216 ? 39.966 7.584 -47.897 1.00 87.25 216 PHE A O 1
ATOM 1551 N N . GLN A 1 217 ? 41.278 5.985 -48.763 1.00 89.69 217 GLN A N 1
ATOM 1552 C CA . GLN A 1 217 ? 40.709 6.023 -50.110 1.00 89.69 217 GLN A CA 1
ATOM 1553 C C . GLN A 1 217 ? 40.870 4.658 -50.784 1.00 89.69 217 GLN A C 1
ATOM 1555 O O . GLN A 1 217 ? 41.959 4.086 -50.790 1.00 89.69 217 GLN A O 1
ATOM 1560 N N . THR A 1 218 ? 39.803 4.173 -51.416 1.00 92.75 218 THR A N 1
ATOM 1561 C CA . THR A 1 218 ? 39.844 3.036 -52.344 1.00 92.75 218 THR A CA 1
ATOM 1562 C C . THR A 1 218 ? 38.954 3.307 -53.556 1.00 92.75 218 THR A C 1
ATOM 1564 O O . THR A 1 218 ? 38.093 4.190 -53.506 1.00 92.75 218 THR A O 1
ATOM 1567 N N . GLY A 1 219 ? 39.182 2.607 -54.663 1.00 93.50 219 GLY A N 1
ATOM 1568 C CA . GLY A 1 219 ? 38.320 2.670 -55.838 1.00 93.50 219 GLY A CA 1
ATOM 1569 C C . GLY A 1 219 ? 38.926 1.989 -57.059 1.00 93.50 219 GLY A C 1
ATOM 1570 O O . GLY A 1 219 ? 40.126 1.722 -57.104 1.00 93.50 219 GLY A O 1
ATOM 1571 N N . GLY A 1 220 ? 38.088 1.747 -58.064 1.00 93.75 220 GLY A N 1
ATOM 1572 C CA . GLY A 1 220 ? 38.541 1.303 -59.379 1.00 93.75 220 GLY A CA 1
ATOM 1573 C C . GLY A 1 220 ? 39.110 2.474 -60.182 1.00 93.75 220 GLY A C 1
ATOM 1574 O O . GLY A 1 220 ? 38.505 3.544 -60.259 1.00 93.75 220 GLY A O 1
ATOM 1575 N N . ILE A 1 221 ? 40.266 2.268 -60.799 1.00 94.19 221 ILE A N 1
ATOM 1576 C CA . ILE A 1 221 ? 40.939 3.197 -61.706 1.00 94.19 221 ILE A CA 1
ATOM 1577 C C . ILE A 1 221 ? 41.211 2.516 -63.046 1.00 94.19 221 ILE A C 1
ATOM 1579 O O . ILE A 1 221 ? 41.277 1.293 -63.156 1.00 94.19 221 ILE A O 1
ATOM 1583 N N . THR A 1 222 ? 41.381 3.321 -64.090 1.00 93.50 222 THR A N 1
ATOM 1584 C CA . THR A 1 222 ? 41.837 2.843 -65.399 1.00 93.50 222 THR A CA 1
ATOM 1585 C C . THR A 1 222 ? 43.228 3.400 -65.649 1.00 93.50 222 THR A C 1
ATOM 1587 O O . THR A 1 222 ? 43.401 4.606 -65.808 1.00 93.50 222 THR A O 1
ATOM 1590 N N . LEU A 1 223 ? 44.228 2.525 -65.645 1.00 92.56 223 LEU A N 1
ATOM 1591 C CA . LEU A 1 223 ? 45.609 2.871 -65.941 1.00 92.56 223 LEU A CA 1
AT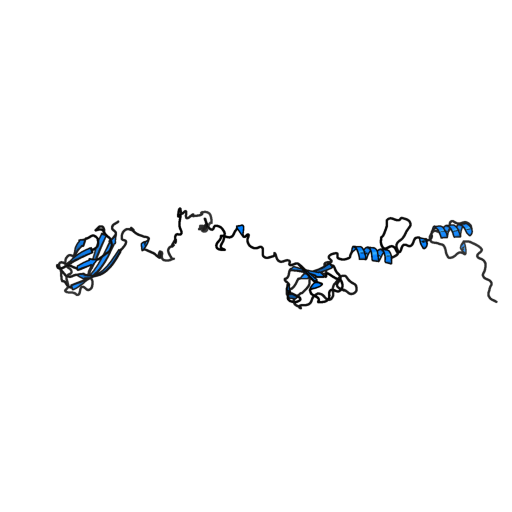OM 1592 C C . LEU A 1 223 ? 45.722 3.270 -67.415 1.00 92.56 223 LEU A C 1
ATOM 1594 O O . LEU A 1 223 ? 45.311 2.522 -68.304 1.00 92.56 223 LEU A O 1
ATOM 1598 N N . ASN A 1 224 ? 46.269 4.456 -67.678 1.00 93.25 224 ASN A N 1
ATOM 1599 C CA . ASN A 1 224 ? 46.291 5.068 -69.009 1.00 93.25 224 ASN A CA 1
ATOM 1600 C C . ASN A 1 224 ? 47.704 5.117 -69.621 1.00 93.25 224 ASN A C 1
ATOM 1602 O O . ASN A 1 224 ? 48.085 6.081 -70.288 1.00 93.25 224 ASN A O 1
ATOM 1606 N N . GLY A 1 225 ? 48.521 4.098 -69.351 1.00 90.31 225 GLY A N 1
ATOM 1607 C CA . GLY A 1 225 ? 49.910 4.051 -69.793 1.00 90.31 225 GLY A CA 1
ATOM 1608 C C . GLY A 1 225 ? 50.730 5.203 -69.205 1.00 90.31 225 GLY A C 1
ATOM 1609 O O . GLY A 1 225 ? 50.591 5.578 -68.037 1.00 90.31 225 GLY A O 1
ATOM 1610 N N . GLN A 1 226 ? 51.552 5.817 -70.056 1.00 91.88 226 GLN A N 1
ATOM 1611 C CA . GLN A 1 226 ? 52.402 6.959 -69.703 1.00 91.88 226 GLN A CA 1
ATOM 1612 C C . GLN A 1 226 ? 51.635 8.279 -69.509 1.00 91.88 226 GLN A C 1
ATOM 1614 O O . GLN A 1 226 ? 52.194 9.213 -68.942 1.00 91.88 226 GLN A O 1
ATOM 1619 N N . ILE A 1 227 ? 50.370 8.376 -69.943 1.00 93.44 227 ILE A N 1
ATOM 1620 C CA . ILE A 1 227 ? 49.543 9.577 -69.712 1.00 93.44 227 ILE A CA 1
ATOM 1621 C C . ILE A 1 227 ? 49.193 9.703 -68.219 1.00 93.44 227 ILE A C 1
ATOM 1623 O O . ILE A 1 227 ? 49.095 10.809 -67.691 1.00 93.44 227 ILE A O 1
ATOM 1627 N N . GLY A 1 228 ? 49.076 8.563 -67.532 1.00 93.69 228 GLY A N 1
ATOM 1628 C CA . GLY A 1 228 ? 48.750 8.476 -66.115 1.00 93.69 228 GLY A CA 1
ATOM 1629 C C . GLY A 1 228 ? 47.267 8.681 -65.801 1.00 93.69 228 GLY A C 1
ATOM 1630 O O . GLY A 1 228 ? 46.477 9.121 -66.638 1.00 93.69 228 GLY A O 1
ATOM 1631 N N . VAL A 1 229 ? 46.883 8.333 -64.575 1.00 96.38 229 VAL A N 1
ATOM 1632 C CA . VAL A 1 229 ? 45.537 8.528 -64.025 1.00 96.38 229 VAL A CA 1
ATOM 1633 C C . VAL A 1 229 ? 45.623 9.192 -62.657 1.00 96.38 229 VAL A C 1
ATOM 1635 O O . VAL A 1 229 ? 46.363 8.742 -61.783 1.00 96.38 229 VAL A O 1
ATOM 1638 N N . THR A 1 230 ? 44.871 10.275 -62.474 1.00 96.69 230 THR A N 1
ATOM 1639 C CA . THR A 1 230 ? 44.825 11.014 -61.210 1.00 96.69 230 THR A CA 1
ATOM 1640 C C . THR A 1 230 ? 43.762 10.427 -60.295 1.00 96.69 230 THR A C 1
ATOM 1642 O O . THR A 1 230 ? 42.589 10.360 -60.655 1.00 96.69 230 THR A O 1
ATOM 1645 N N . VAL A 1 231 ? 44.168 10.065 -59.084 1.00 96.81 231 VAL A N 1
ATOM 1646 C CA . VAL A 1 231 ? 43.284 9.688 -57.984 1.00 96.81 231 VAL A CA 1
ATOM 1647 C C . VAL A 1 231 ? 43.275 10.828 -56.980 1.00 96.81 231 VAL A C 1
ATOM 1649 O O . VAL A 1 231 ? 44.319 11.171 -56.425 1.00 96.81 231 VAL A O 1
ATOM 1652 N N . THR A 1 232 ? 42.105 11.413 -56.749 1.00 95.31 232 THR A N 1
ATOM 1653 C CA . THR A 1 232 ? 41.916 12.496 -55.777 1.00 95.31 232 THR A CA 1
ATOM 1654 C C . THR A 1 232 ? 41.529 11.926 -54.416 1.00 95.31 232 THR A C 1
ATOM 1656 O O . THR A 1 232 ? 40.700 11.024 -54.332 1.00 95.31 232 THR A O 1
ATOM 1659 N N . HIS A 1 233 ? 42.121 12.458 -53.352 1.00 91.75 233 HIS A N 1
ATOM 1660 C CA . HIS A 1 233 ? 41.850 12.119 -51.956 1.00 91.75 233 HIS A CA 1
ATOM 1661 C C . HIS A 1 233 ? 41.959 13.377 -51.076 1.00 91.75 233 HIS A C 1
ATOM 1663 O O . HIS A 1 233 ? 42.551 14.372 -51.473 1.00 91.75 233 HIS A O 1
ATOM 1669 N N . ASN A 1 234 ? 41.437 13.340 -49.848 1.00 88.19 234 ASN A N 1
ATOM 1670 C CA . ASN A 1 234 ? 41.381 14.516 -48.961 1.00 88.19 234 ASN A CA 1
ATOM 1671 C C . ASN A 1 234 ? 42.358 14.422 -47.775 1.00 88.19 234 ASN A C 1
ATOM 1673 O O . ASN A 1 234 ? 42.002 14.766 -46.651 1.00 88.19 234 ASN A O 1
ATOM 1677 N N . LYS A 1 235 ? 43.572 13.898 -47.995 1.00 88.31 235 LYS A N 1
ATOM 1678 C CA . LYS A 1 235 ? 44.534 13.665 -46.897 1.00 88.31 235 LYS A CA 1
ATOM 1679 C C . LYS A 1 235 ? 45.283 14.931 -46.471 1.00 88.31 235 LYS A C 1
ATOM 1681 O O . LYS A 1 235 ? 45.593 15.072 -45.296 1.00 88.31 235 LYS A O 1
ATOM 1686 N N . GLY A 1 236 ? 45.567 15.842 -47.399 1.00 90.19 236 GLY A N 1
ATOM 1687 C CA . GLY A 1 236 ? 46.266 17.100 -47.131 1.00 90.19 236 GLY A CA 1
ATOM 1688 C C . GLY A 1 236 ? 47.794 17.003 -47.029 1.00 90.19 236 GLY A C 1
ATOM 1689 O O . GLY A 1 236 ? 48.435 18.026 -46.811 1.00 90.19 236 GLY A O 1
ATOM 1690 N N . ASP A 1 237 ? 48.396 15.823 -47.222 1.00 90.75 237 ASP A N 1
ATOM 1691 C CA . ASP A 1 237 ? 49.847 15.590 -47.167 1.00 90.75 237 ASP A CA 1
ATOM 1692 C C . ASP A 1 237 ? 50.288 14.460 -48.126 1.00 90.75 237 ASP A C 1
ATOM 1694 O O . ASP A 1 237 ? 49.454 13.771 -48.711 1.00 90.75 237 ASP A O 1
ATOM 1698 N N . THR A 1 238 ? 51.601 14.262 -48.311 1.00 93.31 238 THR A N 1
ATOM 1699 C CA . THR A 1 238 ? 52.183 13.182 -49.143 1.00 93.31 238 THR A CA 1
ATOM 1700 C C . THR A 1 238 ? 52.576 11.927 -48.346 1.00 93.31 238 THR A C 1
ATOM 1702 O O . THR A 1 238 ? 53.140 10.973 -48.904 1.00 93.31 238 THR A O 1
ATOM 1705 N N . SER A 1 239 ? 52.264 11.890 -47.049 1.00 91.31 239 SER A N 1
ATOM 1706 C CA . SER A 1 239 ? 52.636 10.840 -46.095 1.00 91.31 239 SER A CA 1
ATOM 1707 C C . SER A 1 239 ? 51.608 9.709 -46.082 1.00 91.31 239 SER A C 1
ATOM 1709 O O . SER A 1 239 ? 50.966 9.408 -45.075 1.00 91.31 239 SER A O 1
ATOM 1711 N N . TYR A 1 240 ? 51.449 9.070 -47.238 1.00 91.75 240 TYR A N 1
ATOM 1712 C CA . TYR A 1 240 ? 50.613 7.889 -47.428 1.00 91.75 240 TYR A CA 1
ATOM 1713 C C . TYR A 1 240 ? 51.307 6.817 -48.268 1.00 91.75 240 TYR A C 1
ATOM 1715 O O . TYR A 1 240 ? 52.235 7.092 -49.042 1.00 91.75 240 TYR A O 1
ATOM 1723 N N . LEU A 1 241 ? 50.834 5.589 -48.106 1.00 92.00 241 LEU A N 1
ATOM 1724 C CA . LEU A 1 241 ? 51.161 4.445 -48.940 1.00 92.00 241 LEU A CA 1
ATOM 1725 C C . LEU A 1 241 ? 50.190 4.393 -50.122 1.00 92.00 241 LEU A C 1
ATOM 1727 O O . LEU A 1 241 ? 49.021 4.752 -49.993 1.00 92.00 241 LEU A O 1
ATOM 1731 N N . VAL A 1 242 ? 50.696 3.960 -51.274 1.00 95.06 242 VAL A N 1
ATOM 1732 C CA . VAL A 1 242 ? 49.917 3.756 -52.500 1.00 95.06 242 VAL A CA 1
ATOM 1733 C C . VAL A 1 242 ? 50.063 2.298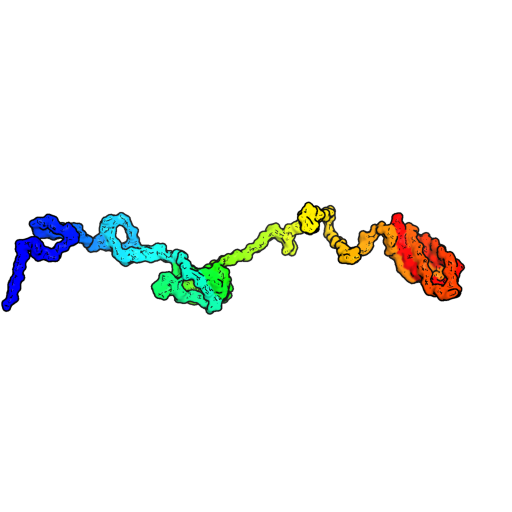 -52.876 1.00 95.06 242 VAL A C 1
ATOM 1735 O O . VAL A 1 242 ? 51.181 1.814 -53.050 1.00 95.06 242 VAL A O 1
ATOM 1738 N N . LYS A 1 243 ? 48.942 1.606 -53.032 1.00 94.19 243 LYS A N 1
ATOM 1739 C CA . LYS A 1 243 ? 48.908 0.250 -53.559 1.00 94.19 243 LYS A CA 1
ATOM 1740 C C . LYS A 1 243 ? 48.014 0.228 -54.785 1.00 94.19 243 LYS A C 1
ATOM 1742 O O . LYS A 1 243 ? 46.879 0.695 -54.742 1.00 94.19 243 LYS A O 1
ATOM 1747 N N . ILE A 1 244 ? 48.552 -0.310 -55.874 1.00 94.81 244 ILE A N 1
ATOM 1748 C CA . ILE A 1 244 ? 47.854 -0.462 -57.148 1.00 94.81 244 ILE A CA 1
ATOM 1749 C C . ILE A 1 244 ? 47.796 -1.946 -57.464 1.00 94.81 244 ILE A C 1
ATOM 1751 O O . ILE A 1 244 ? 48.831 -2.608 -57.518 1.00 94.81 244 ILE A O 1
ATOM 1755 N N . SER A 1 245 ? 46.586 -2.456 -57.663 1.00 92.88 245 SER A N 1
ATOM 1756 C CA . SER A 1 245 ? 46.330 -3.862 -57.969 1.00 92.88 245 SER A CA 1
ATOM 1757 C C . SER A 1 245 ? 45.660 -3.949 -59.341 1.00 92.88 245 SER A C 1
ATOM 1759 O O . SER A 1 245 ? 44.452 -3.757 -59.431 1.00 92.88 245 SER A O 1
ATOM 1761 N N . PRO A 1 246 ? 46.414 -4.175 -60.430 1.00 90.62 246 PRO A N 1
ATOM 1762 C CA . PRO A 1 246 ? 45.840 -4.350 -61.761 1.00 90.62 246 PRO A CA 1
ATOM 1763 C C . PRO A 1 246 ? 44.837 -5.506 -61.803 1.00 90.62 246 PRO A C 1
ATOM 1765 O O . PRO A 1 246 ? 45.105 -6.587 -61.278 1.00 90.62 246 PRO A O 1
ATOM 1768 N N . THR A 1 247 ? 43.702 -5.291 -62.459 1.00 87.00 247 THR A N 1
ATOM 1769 C CA . THR A 1 247 ? 42.610 -6.259 -62.603 1.00 87.00 247 THR A CA 1
ATOM 1770 C C . THR A 1 247 ? 42.311 -6.509 -64.085 1.00 87.00 247 THR A C 1
ATOM 1772 O O . THR A 1 247 ? 42.644 -5.710 -64.957 1.00 87.00 247 THR A O 1
ATOM 1775 N N . GLY A 1 248 ? 41.723 -7.665 -64.411 1.00 74.12 248 GLY A N 1
ATOM 1776 C CA . GLY A 1 248 ? 41.263 -7.942 -65.781 1.00 74.12 248 GLY A CA 1
ATOM 1777 C C . GLY A 1 248 ? 42.363 -8.176 -66.829 1.00 74.12 248 GLY A C 1
ATOM 1778 O O . GLY A 1 248 ? 42.130 -7.957 -68.017 1.00 74.12 248 GLY A O 1
ATOM 1779 N N . LEU A 1 249 ? 43.550 -8.644 -66.425 1.00 74.56 249 LEU A N 1
ATOM 1780 C CA . LEU A 1 249 ? 44.613 -9.042 -67.355 1.00 74.56 249 LEU A CA 1
ATOM 1781 C C . LEU A 1 249 ? 44.183 -10.276 -68.165 1.00 74.56 249 LEU A C 1
ATOM 1783 O O . LEU A 1 249 ? 44.286 -11.409 -67.700 1.00 74.56 249 LEU A O 1
ATOM 1787 N N . THR A 1 250 ? 43.700 -10.070 -69.390 1.00 68.94 250 THR A N 1
ATOM 1788 C CA . THR A 1 250 ? 43.579 -11.161 -70.370 1.00 68.94 250 THR A CA 1
ATOM 1789 C C . THR A 1 250 ? 44.964 -11.509 -70.919 1.00 68.94 250 THR A C 1
ATOM 1791 O O . THR A 1 250 ? 45.885 -10.696 -70.838 1.00 68.94 250 THR A O 1
ATOM 1794 N N . ALA A 1 251 ? 45.127 -12.722 -71.459 1.00 57.09 251 ALA A N 1
ATOM 1795 C CA . ALA A 1 251 ? 46.410 -13.400 -71.714 1.00 57.09 251 ALA A CA 1
ATOM 1796 C C . ALA A 1 251 ? 47.446 -12.670 -72.612 1.00 57.09 251 ALA A C 1
ATOM 1798 O O . ALA A 1 251 ? 48.504 -13.230 -72.887 1.00 57.09 251 ALA A O 1
ATOM 1799 N N . LEU A 1 252 ? 47.179 -11.437 -73.061 1.00 60.41 252 LEU A N 1
ATOM 1800 C CA . LEU A 1 252 ? 48.064 -10.624 -73.901 1.00 60.41 252 LEU A CA 1
ATOM 1801 C C . LEU A 1 252 ? 48.337 -9.197 -73.367 1.00 60.41 252 LEU A C 1
ATOM 1803 O O . LEU A 1 252 ? 49.156 -8.493 -73.954 1.00 60.41 252 LEU A O 1
ATOM 1807 N N . GLY A 1 253 ? 47.721 -8.761 -72.259 1.00 65.75 253 GLY A N 1
ATOM 1808 C CA . GLY A 1 253 ? 47.969 -7.438 -71.668 1.00 65.75 253 GLY A CA 1
ATOM 1809 C C . GLY A 1 253 ? 49.137 -7.452 -70.675 1.00 65.75 253 GLY A C 1
ATOM 1810 O O . GLY A 1 253 ? 49.133 -8.232 -69.727 1.00 65.75 253 GLY A O 1
ATOM 1811 N N . LYS A 1 254 ? 50.142 -6.583 -70.853 1.00 78.88 254 LYS A N 1
ATOM 1812 C CA . LYS A 1 254 ? 51.204 -6.355 -69.853 1.00 78.88 254 LYS A CA 1
ATOM 1813 C C . LYS A 1 254 ? 50.929 -5.047 -69.114 1.00 78.88 254 LYS A C 1
ATOM 1815 O O . LYS A 1 254 ? 50.783 -4.014 -69.761 1.00 78.88 254 LYS A O 1
ATOM 1820 N N . VAL A 1 255 ? 50.912 -5.082 -67.779 1.00 85.81 255 VAL A N 1
ATOM 1821 C CA . VAL A 1 255 ? 50.837 -3.874 -66.928 1.00 85.81 255 VAL A CA 1
ATOM 1822 C C . VAL A 1 255 ? 52.083 -3.007 -67.112 1.00 85.81 255 VAL A C 1
ATOM 1824 O O . VAL A 1 255 ? 51.985 -1.782 -67.149 1.00 85.81 255 VAL A O 1
ATOM 1827 N N . GLY A 1 256 ? 53.239 -3.657 -67.279 1.00 89.25 256 GLY A N 1
ATOM 1828 C CA . GLY A 1 256 ? 54.542 -3.014 -67.154 1.00 89.25 256 GLY A CA 1
ATOM 1829 C C . GLY A 1 256 ? 54.849 -2.655 -65.699 1.00 89.25 256 GLY A C 1
ATOM 1830 O O . GLY A 1 256 ? 54.215 -3.163 -64.773 1.00 89.25 256 GLY A O 1
ATOM 1831 N N . ASP A 1 257 ? 55.815 -1.765 -65.522 1.00 93.19 257 ASP A N 1
ATOM 1832 C CA . ASP A 1 257 ? 56.154 -1.168 -64.236 1.00 93.19 257 ASP A CA 1
ATOM 1833 C C . ASP A 1 257 ? 55.104 -0.127 -63.864 1.00 93.19 257 ASP A C 1
ATOM 1835 O O . ASP A 1 257 ? 54.668 0.657 -64.712 1.00 93.19 257 ASP A O 1
ATOM 1839 N N . ILE A 1 258 ? 54.723 -0.103 -62.589 1.00 94.44 258 ILE A N 1
ATOM 1840 C CA . ILE A 1 258 ? 53.835 0.914 -62.033 1.00 94.44 258 ILE A CA 1
ATOM 1841 C C . ILE A 1 258 ? 54.691 1.966 -61.339 1.00 94.44 258 ILE A C 1
ATOM 1843 O O . ILE A 1 258 ? 55.481 1.649 -60.451 1.00 94.44 258 ILE A O 1
ATOM 1847 N N . ALA A 1 259 ? 54.491 3.223 -61.714 1.00 95.62 259 ALA A N 1
ATOM 1848 C CA . ALA A 1 259 ? 55.082 4.373 -61.046 1.00 95.62 259 ALA A CA 1
ATOM 1849 C C . ALA A 1 259 ? 53.970 5.302 -60.564 1.00 95.62 259 ALA A C 1
ATOM 1851 O O . A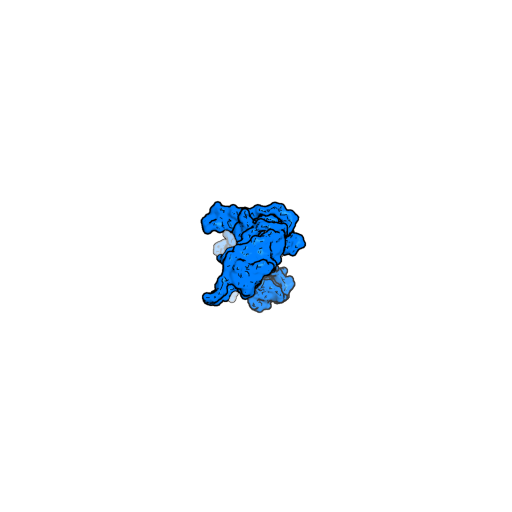LA A 1 259 ? 52.905 5.375 -61.171 1.00 95.62 259 ALA A O 1
ATOM 1852 N N . TYR A 1 260 ? 54.201 6.032 -59.481 1.00 96.69 260 TYR A N 1
ATOM 1853 C CA . TYR A 1 260 ? 53.232 7.003 -58.994 1.00 96.69 260 TYR A CA 1
ATOM 1854 C C . TYR A 1 260 ? 53.912 8.249 -58.442 1.00 96.69 260 TYR A C 1
ATOM 1856 O O . TYR A 1 260 ? 55.014 8.193 -57.898 1.00 96.69 260 TYR A O 1
ATOM 1864 N N . VAL A 1 261 ? 53.224 9.379 -58.565 1.00 97.06 261 VAL A N 1
ATOM 1865 C CA . VAL A 1 261 ? 53.669 10.674 -58.050 1.00 97.06 261 VAL A CA 1
ATOM 1866 C C . VAL A 1 261 ? 52.637 11.170 -57.050 1.00 97.06 261 VAL A C 1
ATOM 1868 O O . VAL A 1 261 ? 51.481 11.400 -57.402 1.00 97.06 261 VAL A O 1
ATOM 1871 N N . LYS A 1 262 ? 53.059 11.307 -55.791 1.00 96.19 262 LYS A N 1
ATOM 1872 C CA . LYS A 1 262 ? 52.208 11.753 -54.685 1.00 96.19 262 LYS A CA 1
ATOM 1873 C C . LYS A 1 262 ? 52.188 13.276 -54.580 1.00 96.19 262 LYS A C 1
ATOM 1875 O O . LYS A 1 262 ? 53.227 13.923 -54.663 1.00 96.19 262 LYS A O 1
ATOM 1880 N N . SER A 1 263 ? 51.012 13.825 -54.325 1.00 96.19 263 SER A N 1
ATOM 1881 C CA . SER A 1 263 ? 50.738 15.212 -53.937 1.00 96.19 263 SER A CA 1
ATOM 1882 C C . SER A 1 263 ? 49.819 15.228 -52.710 1.00 96.19 263 SER A C 1
ATOM 1884 O O . SER A 1 263 ? 49.321 14.182 -52.296 1.00 96.19 263 SER A O 1
ATOM 1886 N N . ALA A 1 264 ? 49.601 16.404 -52.114 1.00 94.19 264 ALA A N 1
ATOM 1887 C CA . ALA A 1 264 ? 48.859 16.544 -50.854 1.00 94.19 264 ALA A CA 1
ATOM 1888 C C . ALA A 1 264 ? 47.442 15.929 -50.888 1.00 94.19 264 ALA A C 1
ATOM 1890 O O . ALA A 1 264 ? 46.993 15.338 -49.911 1.00 94.19 264 ALA A O 1
ATOM 1891 N N . ASN A 1 265 ? 46.749 16.046 -52.023 1.00 94.88 265 ASN A N 1
ATOM 1892 C CA . ASN A 1 265 ? 45.367 15.583 -52.203 1.00 94.88 265 ASN A CA 1
ATOM 1893 C C . ASN A 1 265 ? 45.180 14.730 -53.463 1.00 94.88 265 ASN A C 1
ATOM 1895 O O . ASN A 1 265 ? 44.059 14.440 -53.871 1.00 94.88 265 ASN A O 1
ATOM 1899 N N . THR A 1 266 ? 46.267 14.371 -54.136 1.00 95.88 266 THR A N 1
ATOM 1900 C CA . THR A 1 266 ? 46.195 13.551 -55.341 1.00 95.88 266 THR A CA 1
ATOM 1901 C C . THR A 1 266 ? 47.387 12.618 -55.424 1.00 95.88 266 THR A C 1
ATOM 1903 O O . THR A 1 266 ? 48.484 12.952 -54.978 1.00 95.88 266 THR A O 1
ATOM 1906 N N . VAL A 1 267 ? 47.197 11.472 -56.065 1.00 97.44 267 VAL A N 1
ATOM 1907 C CA . VAL A 1 267 ? 48.286 10.668 -56.617 1.00 97.44 267 VAL A CA 1
ATOM 1908 C C . VAL A 1 267 ? 48.039 10.483 -58.106 1.00 97.44 267 VAL A C 1
ATOM 1910 O O . VAL A 1 267 ? 46.912 10.217 -58.517 1.00 97.44 267 VAL A O 1
ATOM 1913 N N . VAL A 1 268 ? 49.079 10.627 -58.922 1.00 97.44 268 VAL A N 1
ATOM 1914 C CA . VAL A 1 268 ? 49.013 10.268 -60.343 1.00 97.44 268 VAL A CA 1
ATOM 1915 C C . VAL A 1 268 ? 49.722 8.940 -60.531 1.00 97.44 268 VAL A C 1
ATOM 1917 O O . VAL A 1 268 ? 50.882 8.808 -60.145 1.00 97.44 268 VAL A O 1
ATOM 1920 N N . VAL A 1 269 ? 49.021 7.956 -61.087 1.00 97.25 269 VAL A N 1
ATOM 1921 C CA . VAL A 1 269 ? 49.513 6.591 -61.291 1.00 97.25 269 VAL A CA 1
ATOM 1922 C C . VAL A 1 269 ? 49.788 6.374 -62.771 1.00 97.25 269 VAL A C 1
ATOM 1924 O O . VAL A 1 269 ? 48.919 6.606 -63.605 1.00 97.25 269 VAL A O 1
ATOM 1927 N N . TYR A 1 270 ? 50.983 5.898 -63.088 1.00 96.06 270 TYR A N 1
ATOM 1928 C CA . TYR A 1 270 ? 51.464 5.596 -64.429 1.00 96.06 270 TYR A CA 1
ATOM 1929 C C . TYR A 1 270 ? 51.757 4.107 -64.548 1.00 96.06 270 TYR A C 1
ATOM 1931 O O . TYR A 1 270 ? 52.137 3.459 -63.570 1.00 96.06 270 TYR A O 1
ATOM 1939 N N . ASN A 1 271 ? 51.652 3.578 -65.764 1.00 93.62 271 ASN A N 1
ATOM 1940 C CA . ASN A 1 271 ? 52.125 2.235 -66.069 1.00 93.62 271 ASN A CA 1
ATOM 1941 C C . ASN A 1 271 ? 52.912 2.212 -67.387 1.00 93.62 271 ASN A C 1
ATOM 1943 O O . ASN A 1 271 ? 52.560 2.912 -68.335 1.00 93.62 271 ASN A O 1
ATOM 1947 N N . SER A 1 272 ? 53.991 1.425 -67.457 1.00 92.81 272 SER A N 1
ATOM 1948 C CA . SER A 1 272 ? 54.833 1.341 -68.666 1.00 92.81 272 SER A CA 1
ATOM 1949 C C . SER A 1 272 ? 54.308 0.365 -69.726 1.00 92.81 272 SER A C 1
ATOM 1951 O O . SER A 1 272 ? 54.856 0.289 -70.825 1.00 92.81 272 SER A O 1
ATOM 1953 N N . GLY A 1 273 ? 53.249 -0.379 -69.405 1.00 87.19 273 GLY A N 1
ATOM 1954 C CA . GLY A 1 273 ? 52.573 -1.300 -70.308 1.00 87.19 273 GLY A CA 1
ATOM 1955 C C . GLY A 1 273 ? 51.386 -0.683 -71.052 1.00 87.19 273 GLY A C 1
ATOM 1956 O O . GLY A 1 273 ? 51.378 0.495 -71.404 1.00 87.19 273 GLY A O 1
ATOM 1957 N N . GLN A 1 274 ? 50.372 -1.503 -71.326 1.00 87.31 274 GLN A N 1
ATOM 1958 C CA . GLN A 1 274 ? 49.213 -1.102 -72.124 1.00 87.31 274 GLN A CA 1
ATOM 1959 C C . GLN A 1 274 ? 48.323 -0.093 -71.375 1.00 87.31 274 GLN A C 1
ATOM 1961 O O . GLN A 1 274 ? 48.091 -0.228 -70.172 1.00 87.31 274 GLN A O 1
ATOM 1966 N N . ALA A 1 275 ? 47.806 0.903 -72.097 1.00 87.31 275 ALA A N 1
ATOM 1967 C CA . ALA A 1 275 ? 46.785 1.818 -71.594 1.00 87.31 275 ALA A CA 1
ATOM 1968 C C . ALA A 1 275 ? 45.390 1.164 -71.557 1.00 87.31 275 ALA A C 1
ATOM 1970 O O . ALA A 1 275 ? 45.148 0.137 -72.195 1.00 87.31 275 ALA A O 1
ATOM 1971 N N . ASN A 1 276 ? 44.458 1.811 -70.858 1.00 89.06 276 ASN A N 1
ATOM 1972 C CA . ASN A 1 276 ? 43.083 1.362 -70.634 1.00 89.06 276 ASN A CA 1
ATOM 1973 C C . ASN A 1 276 ? 42.979 0.035 -69.872 1.00 89.06 276 ASN A C 1
ATOM 1975 O O . ASN A 1 276 ? 42.106 -0.785 -70.151 1.00 89.06 276 ASN A O 1
ATOM 1979 N N . LEU A 1 277 ? 43.877 -0.174 -68.908 1.00 89.69 277 LEU A N 1
ATOM 1980 C CA . LEU A 1 277 ? 43.857 -1.355 -68.055 1.00 89.69 277 LEU A CA 1
ATOM 1981 C C . LEU A 1 277 ? 43.152 -1.047 -66.731 1.00 89.69 277 LEU A C 1
ATOM 1983 O O . LEU A 1 277 ? 43.503 -0.084 -66.055 1.00 89.69 277 LEU A O 1
ATOM 1987 N N . SER A 1 278 ? 42.188 -1.871 -66.332 1.00 91.94 278 SER A N 1
ATOM 1988 C CA . SER A 1 278 ? 41.536 -1.739 -65.028 1.00 91.94 278 SER A CA 1
ATOM 1989 C C . SER A 1 278 ? 42.504 -2.059 -63.886 1.00 91.94 278 SER A C 1
ATOM 1991 O O . SER A 1 278 ? 43.347 -2.948 -63.989 1.00 91.94 278 SER A O 1
ATOM 1993 N N . ALA A 1 279 ? 42.405 -1.324 -62.788 1.00 93.56 279 ALA A N 1
ATOM 1994 C CA . ALA A 1 279 ? 43.134 -1.597 -61.559 1.00 93.56 279 ALA A CA 1
ATOM 1995 C C . ALA A 1 279 ? 42.351 -1.062 -60.364 1.00 93.56 279 ALA A C 1
ATOM 1997 O O . ALA A 1 279 ? 41.580 -0.121 -60.508 1.00 93.56 279 ALA A O 1
ATOM 1998 N N . ASP A 1 280 ? 42.602 -1.606 -59.183 1.00 95.69 280 ASP A N 1
ATOM 1999 C CA . ASP A 1 280 ? 42.113 -1.034 -57.934 1.00 95.69 280 ASP A CA 1
ATOM 2000 C C . ASP A 1 280 ? 43.231 -0.243 -57.254 1.00 95.69 280 ASP A C 1
ATOM 2002 O O . ASP A 1 280 ? 44.385 -0.688 -57.198 1.00 95.69 280 ASP A O 1
ATOM 2006 N N . VAL A 1 281 ? 42.890 0.938 -56.740 1.00 96.19 281 VAL A N 1
ATOM 2007 C CA . VAL A 1 281 ? 43.772 1.760 -55.907 1.00 96.19 281 VAL A CA 1
ATOM 2008 C C . VAL A 1 281 ? 43.360 1.660 -54.445 1.00 96.19 281 VAL A C 1
ATOM 2010 O O . VAL A 1 281 ? 42.177 1.668 -54.105 1.00 96.19 281 VAL A O 1
ATOM 2013 N N . GLU A 1 282 ? 44.357 1.607 -53.572 1.00 94.44 282 GLU A N 1
ATOM 2014 C CA . GLU A 1 282 ? 44.212 1.695 -52.125 1.00 94.44 282 GLU A CA 1
ATOM 2015 C C . GLU A 1 282 ? 45.254 2.686 -51.597 1.00 94.44 282 GLU A C 1
ATOM 2017 O O . GLU A 1 282 ? 46.454 2.539 -51.855 1.00 94.44 282 GLU A O 1
ATOM 2022 N N . LEU A 1 283 ? 44.788 3.715 -50.885 1.00 93.50 283 LEU A N 1
ATOM 2023 C CA . LEU A 1 283 ? 45.632 4.700 -50.218 1.00 93.50 283 LEU A CA 1
ATOM 2024 C C . LEU A 1 283 ? 45.463 4.575 -48.709 1.00 93.50 283 LEU A C 1
ATOM 2026 O O . LEU A 1 283 ? 44.342 4.656 -48.196 1.00 93.50 283 LEU A O 1
ATOM 2030 N N . SER A 1 284 ? 46.577 4.408 -48.001 1.00 91.19 284 SER A N 1
ATOM 2031 C CA . SER A 1 284 ? 46.575 4.191 -46.554 1.00 91.19 284 SER A CA 1
ATOM 2032 C C . SER A 1 284 ? 47.587 5.059 -45.818 1.00 91.19 284 SER A C 1
ATOM 2034 O O . SER A 1 284 ? 48.593 5.506 -46.376 1.00 91.19 284 SER A O 1
ATOM 2036 N N . ALA A 1 285 ? 47.275 5.386 -44.564 1.00 87.00 285 ALA A N 1
ATOM 2037 C CA . ALA A 1 285 ? 48.141 6.201 -43.723 1.00 87.00 285 ALA A CA 1
ATOM 2038 C C . ALA A 1 285 ? 49.464 5.470 -43.436 1.00 87.00 285 ALA A C 1
ATOM 2040 O O . ALA A 1 285 ? 49.475 4.261 -43.190 1.00 87.00 285 ALA A O 1
ATOM 2041 N N . ILE A 1 286 ? 50.573 6.215 -43.471 1.00 82.25 286 ILE A N 1
ATOM 2042 C CA . ILE A 1 286 ? 51.871 5.723 -42.992 1.00 82.25 286 ILE A CA 1
ATOM 2043 C C . ILE A 1 286 ? 51.829 5.666 -41.459 1.00 82.25 286 ILE A C 1
ATOM 2045 O O . ILE A 1 286 ? 51.171 6.499 -40.835 1.00 82.25 286 ILE A O 1
ATOM 2049 N N . ALA A 1 287 ? 52.506 4.660 -40.904 1.00 67.19 287 ALA A N 1
ATOM 2050 C CA . ALA A 1 287 ? 52.747 4.496 -39.476 1.00 67.19 287 ALA A CA 1
ATOM 2051 C C . ALA A 1 287 ? 53.608 5.611 -38.868 1.00 67.19 287 ALA A C 1
ATOM 2053 O O . ALA A 1 287 ? 54.586 6.012 -39.540 1.00 67.19 287 ALA A O 1
#